Protein AF-A0A6N0HUI8-F1 (afdb_monomer)

Solvent-accessible surface area (backbone atoms only — not comparable to full-atom values): 15596 Å² total; per-residue (Å²): 132,84,80,78,69,59,66,69,60,56,49,32,60,67,38,61,54,32,25,36,39,35,29,29,35,68,80,80,17,55,43,68,58,56,36,44,48,51,26,51,68,42,74,41,66,59,92,78,51,56,58,60,63,45,29,55,77,32,50,60,49,57,74,88,46,78,61,87,97,47,38,39,62,63,54,23,52,53,37,44,53,51,45,52,53,51,46,50,61,48,38,71,74,63,46,71,38,59,45,98,87,12,34,60,41,52,24,27,30,46,41,44,44,68,47,32,64,60,52,43,70,50,46,43,90,37,43,35,36,41,36,27,36,56,36,64,63,54,31,45,48,55,48,28,58,74,59,76,44,76,53,93,85,43,35,35,67,84,80,47,74,66,40,46,52,36,52,53,51,44,41,72,75,69,42,53,65,75,58,54,47,68,30,45,37,62,59,49,48,48,52,41,53,40,52,52,54,51,40,35,53,75,42,45,57,73,76,38,93,51,42,43,81,34,41,44,46,41,68,47,50,34,50,52,43,38,52,51,24,59,77,54,72,43,96,68,79,57,70,89,56,86,70,77,78,66,69,89,73,56,74,68,58,49,51,51,50,51,52,46,51,52,52,46,37,53,52,30,44,76,73,77,40,85,57,71,57,67,58,27,57,81,64,82

Organism: NCBI:txid2738883

Radius of gyration: 19.36 Å; Cα contacts (8 Å, |Δi|>4): 408; chains: 1; bounding box: 42×49×60 Å

Foldseek 3Di:
DPPPPDVLVVLLVLQVQEQEEEEAEQPPLCSVQLLCLLCVLQVHDPVPDDCCQAHQPFPDADAWDDDPPDIRVVSSVVRVVVNSVVCSVVCVVRFDQDAPNHTYRRYHHHRCLRVVVVVCSRNNPSYAYEYGDAQQVSVLVVVQVVQPHQPPVQFQDDRDPSSVNLLVVCVVVPNDSVVNRRDGNLLSSLVSNLVSLLSNLVSCLQVDPRYDYQYRDFCSSQVVSVVVSVSRVHPDGRDGDDQDDDDDDDPVSVVSSVVSVVSSQVSSVVSVHGDPVVSHVVRD

Secondary structure (DSSP, 8-state):
------HHHHHHHHHTTEEEEEEE-STTSSHHHHHHHHHHHTT--GGGS-HHHHSTTSS---S--EETTEEHHHHHHHHHHHHHHHHHHHHHHH---EETTEEEEEEE-GGGGGGHHHHHHHHGGGEEEEEEE--HHHHHHHHHHHTTS--TT-B----SHHHHHHHHHHHHTT--HHHHTTSBHHHHHHHHHHHHHHHHHHTTGGG-TTEEEEESSHHHHHHHHHHHHHHHT---PPPP--PPP-----HHHHHHHHHHHHHHHHHHHHTTPPP-HHHHHTT-

Structure (mmCIF, N/CA/C/O backbone):
data_AF-A0A6N0HUI8-F1
#
_entry.id   AF-A0A6N0HUI8-F1
#
loop_
_atom_site.group_PDB
_atom_site.id
_atom_site.type_symbol
_atom_site.label_atom_id
_atom_site.label_alt_id
_atom_site.label_comp_id
_atom_site.label_asym_id
_atom_site.label_entity_id
_atom_site.label_seq_id
_atom_site.pdbx_PDB_ins_code
_atom_site.Cartn_x
_atom_site.Cartn_y
_atom_site.Cartn_z
_atom_site.occupancy
_atom_site.B_iso_or_equiv
_atom_site.auth_seq_id
_atom_site.auth_comp_id
_atom_site.auth_asym_id
_atom_site.auth_atom_id
_atom_site.pdbx_PDB_model_num
ATOM 1 N N . MET A 1 1 ? 2.157 30.596 -32.755 1.00 38.31 1 MET A N 1
ATOM 2 C CA . MET A 1 1 ? 1.354 29.697 -31.900 1.00 38.31 1 MET A CA 1
ATOM 3 C C . MET A 1 1 ? 2.170 28.445 -31.635 1.00 38.31 1 MET A C 1
ATOM 5 O O . MET A 1 1 ? 2.251 27.587 -32.501 1.00 38.31 1 MET A O 1
ATOM 9 N N . LEU A 1 2 ? 2.850 28.381 -30.488 1.00 37.22 2 LEU A N 1
ATOM 10 C CA . LEU A 1 2 ? 3.466 27.140 -30.017 1.00 37.22 2 LEU A CA 1
ATOM 11 C C . LEU A 1 2 ? 2.319 26.191 -29.665 1.00 37.22 2 LEU A C 1
ATOM 13 O O . LEU A 1 2 ? 1.532 26.491 -28.770 1.00 37.22 2 LEU A O 1
ATOM 17 N N . GLY A 1 3 ? 2.175 25.105 -30.422 1.00 39.03 3 GLY A N 1
ATOM 18 C CA . GLY A 1 3 ? 1.205 24.060 -30.123 1.00 39.03 3 GLY A CA 1
ATOM 19 C C . GLY A 1 3 ? 1.562 23.430 -28.785 1.00 39.03 3 GLY A C 1
ATOM 20 O O . GLY A 1 3 ? 2.451 22.586 -28.716 1.00 39.03 3 GLY A O 1
ATOM 21 N N . LEU A 1 4 ? 0.905 23.872 -27.713 1.00 45.56 4 LEU A N 1
ATOM 22 C CA . LEU A 1 4 ? 0.946 23.194 -26.426 1.00 45.56 4 LEU A CA 1
ATOM 23 C C . LEU A 1 4 ? 0.326 21.812 -26.649 1.00 45.56 4 LEU A C 1
ATOM 25 O O . LEU A 1 4 ? -0.892 21.675 -26.749 1.00 45.56 4 LEU A O 1
ATOM 29 N N . GLY A 1 5 ? 1.181 20.802 -26.822 1.00 54.66 5 GLY A N 1
ATOM 30 C CA . GLY A 1 5 ? 0.755 19.413 -26.928 1.00 54.66 5 GLY A CA 1
ATOM 31 C C . GLY A 1 5 ? -0.124 19.042 -25.735 1.00 54.66 5 GLY A C 1
ATOM 32 O O . GLY A 1 5 ? 0.077 19.535 -24.624 1.00 54.66 5 GLY A O 1
ATOM 33 N N . CYS A 1 6 ? -1.119 18.186 -25.965 1.00 57.41 6 CYS A N 1
ATOM 34 C CA . CYS A 1 6 ? -2.010 17.723 -24.907 1.00 57.41 6 CYS A CA 1
ATOM 35 C C . CYS A 1 6 ? -1.175 17.114 -23.757 1.00 57.41 6 CYS A C 1
ATOM 37 O O . CYS A 1 6 ? -0.408 16.185 -24.023 1.00 57.41 6 CYS A O 1
ATOM 39 N N . PRO A 1 7 ? -1.320 17.563 -22.491 1.00 61.97 7 P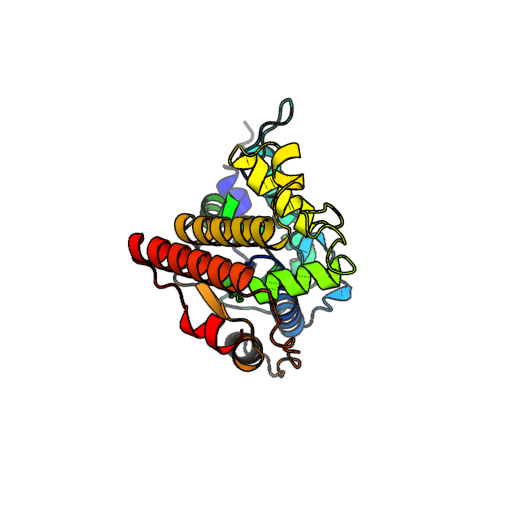RO A N 1
ATOM 40 C CA . PRO A 1 7 ? -0.544 17.041 -21.361 1.00 61.97 7 PRO A CA 1
ATOM 41 C C . PRO A 1 7 ? -0.583 15.511 -21.243 1.00 61.97 7 PRO A C 1
ATOM 43 O O . PRO A 1 7 ? 0.432 14.884 -20.948 1.00 61.97 7 PRO A O 1
ATOM 46 N N . LYS A 1 8 ? -1.721 14.893 -21.587 1.00 62.03 8 LYS A N 1
ATOM 47 C CA . LYS A 1 8 ? -1.883 13.434 -21.663 1.00 62.03 8 LYS A CA 1
ATOM 48 C C . LYS A 1 8 ? -0.885 12.776 -22.623 1.00 62.03 8 LYS A C 1
ATOM 50 O O . LYS A 1 8 ? -0.317 11.743 -22.293 1.00 62.03 8 LYS A O 1
ATOM 55 N N . GLN A 1 9 ? -0.635 13.377 -23.788 1.00 64.19 9 GLN A N 1
ATOM 56 C CA . GLN A 1 9 ? 0.330 12.859 -24.764 1.00 64.19 9 GLN A CA 1
ATOM 57 C C . GLN A 1 9 ? 1.769 12.973 -24.251 1.00 64.19 9 GLN A C 1
ATOM 59 O O . GLN A 1 9 ? 2.573 12.078 -24.496 1.00 64.19 9 GLN A O 1
ATOM 64 N N . THR A 1 10 ? 2.098 14.041 -23.521 1.00 68.56 10 THR A N 1
ATOM 65 C CA . THR A 1 10 ? 3.425 14.215 -22.911 1.00 68.56 10 THR A CA 1
ATOM 66 C C . THR A 1 10 ? 3.668 13.184 -21.808 1.00 68.56 10 THR A C 1
ATOM 68 O O . THR A 1 10 ? 4.693 12.508 -21.827 1.00 68.56 10 THR A O 1
ATOM 71 N N . PHE A 1 11 ? 2.707 12.981 -20.902 1.00 66.25 11 PHE A N 1
ATOM 72 C CA . PHE A 1 11 ? 2.831 11.967 -19.848 1.00 66.25 11 PHE A CA 1
ATOM 73 C C . PHE A 1 11 ? 2.886 10.546 -20.401 1.00 66.25 11 PHE A C 1
ATOM 75 O O . PHE A 1 11 ? 3.733 9.761 -19.978 1.00 66.25 11 PHE A O 1
ATOM 82 N N . ALA A 1 12 ? 2.051 10.233 -21.395 1.00 66.19 12 ALA A N 1
ATOM 83 C CA . ALA A 1 12 ? 2.092 8.938 -22.059 1.00 66.19 12 ALA A CA 1
ATOM 84 C C . ALA A 1 12 ? 3.462 8.684 -22.707 1.00 66.19 12 ALA A C 1
ATOM 86 O O . ALA A 1 12 ? 3.991 7.583 -22.585 1.00 66.19 12 ALA A O 1
ATOM 87 N N . LYS A 1 13 ? 4.086 9.691 -23.336 1.00 70.75 13 LYS A N 1
ATOM 88 C CA . LYS A 1 13 ? 5.436 9.561 -23.916 1.00 70.75 13 LYS A CA 1
ATOM 89 C C . LYS A 1 13 ? 6.504 9.240 -22.871 1.00 70.75 13 LYS A C 1
ATOM 91 O O . LYS A 1 13 ? 7.342 8.391 -23.145 1.00 70.75 13 LYS A O 1
ATOM 96 N N . ILE A 1 14 ? 6.450 9.858 -21.691 1.00 67.75 14 ILE A N 1
ATOM 97 C CA . ILE A 1 14 ? 7.392 9.567 -20.594 1.00 67.75 14 ILE A CA 1
ATOM 98 C C . ILE A 1 14 ? 7.148 8.159 -20.025 1.00 67.75 14 ILE A C 1
ATOM 100 O O . ILE A 1 14 ? 8.092 7.438 -19.709 1.00 67.75 14 ILE A O 1
ATOM 104 N N . ALA A 1 15 ? 5.884 7.740 -19.922 1.00 70.00 15 ALA A N 1
ATOM 105 C CA . ALA A 1 15 ? 5.515 6.442 -19.364 1.00 70.00 15 ALA A CA 1
ATOM 106 C C . ALA A 1 15 ? 5.727 5.262 -20.333 1.00 70.00 15 ALA A C 1
ATOM 108 O O . ALA A 1 15 ? 5.959 4.144 -19.884 1.00 70.00 15 ALA A O 1
ATOM 109 N N . THR A 1 16 ? 5.656 5.480 -21.651 1.00 73.69 16 THR A N 1
ATOM 110 C CA . THR A 1 16 ? 5.686 4.409 -22.673 1.00 73.69 16 THR A CA 1
ATOM 111 C C . THR A 1 16 ? 6.961 3.548 -22.650 1.00 73.69 16 THR A C 1
ATOM 113 O O . THR A 1 16 ? 6.832 2.325 -22.769 1.00 73.69 16 THR A O 1
ATOM 116 N N . PRO A 1 17 ? 8.173 4.109 -22.460 1.00 81.44 17 PRO A N 1
ATOM 117 C CA . PRO A 1 17 ? 9.405 3.328 -22.329 1.00 81.44 17 PRO A CA 1
ATOM 118 C C . PRO A 1 17 ? 9.519 2.564 -21.003 1.00 81.44 17 PRO A C 1
ATOM 120 O O . PRO A 1 17 ? 10.443 1.773 -20.834 1.00 81.44 17 PRO A O 1
ATOM 123 N N . GLN A 1 18 ? 8.622 2.814 -20.047 1.00 90.81 18 GLN A N 1
ATOM 124 C CA . GLN A 1 18 ? 8.688 2.267 -18.696 1.00 90.81 18 GLN A CA 1
ATOM 125 C C . GLN A 1 18 ? 7.667 1.138 -18.513 1.00 90.81 18 GLN A C 1
ATOM 127 O O . GLN A 1 18 ? 6.614 1.097 -19.154 1.00 90.81 18 GLN A O 1
ATOM 132 N N . ARG A 1 19 ? 7.971 0.209 -17.611 1.00 94.62 19 ARG A N 1
ATOM 133 C CA . ARG A 1 19 ? 7.053 -0.814 -17.106 1.00 94.62 19 ARG A CA 1
ATOM 134 C C . ARG A 1 19 ? 6.972 -0.687 -15.600 1.00 94.62 19 ARG A C 1
ATOM 136 O O . ARG A 1 19 ? 7.879 -1.092 -14.878 1.00 94.62 19 ARG A O 1
ATOM 143 N N . PHE A 1 20 ? 5.888 -0.093 -15.127 1.00 96.19 20 PHE A N 1
ATOM 144 C CA . PHE A 1 20 ? 5.694 0.164 -13.711 1.00 96.19 20 PHE A CA 1
ATOM 145 C C . PHE A 1 20 ? 5.251 -1.104 -12.989 1.00 96.19 20 PHE A C 1
ATOM 147 O O . PHE A 1 20 ? 4.360 -1.815 -13.448 1.00 96.19 20 PHE A O 1
ATOM 154 N N . PHE A 1 21 ? 5.849 -1.355 -11.832 1.00 97.50 21 PHE A N 1
ATOM 155 C CA . PHE A 1 21 ? 5.417 -2.384 -10.895 1.00 97.50 21 PHE A CA 1
ATOM 156 C C . PHE A 1 21 ? 5.002 -1.694 -9.602 1.00 97.50 21 PHE A C 1
ATOM 158 O O . PHE A 1 21 ? 5.840 -1.332 -8.769 1.00 97.50 21 PHE A O 1
ATOM 165 N N . PHE A 1 22 ? 3.696 -1.469 -9.468 1.00 97.50 22 PHE A N 1
ATOM 166 C CA . PHE A 1 22 ? 3.112 -0.792 -8.321 1.00 97.50 22 PHE A CA 1
ATOM 167 C C . PHE A 1 22 ? 2.750 -1.798 -7.236 1.00 97.50 22 PHE A C 1
ATOM 169 O O . PHE A 1 22 ? 1.854 -2.622 -7.407 1.00 97.50 22 PHE A O 1
ATOM 176 N N . VAL A 1 23 ? 3.416 -1.699 -6.089 1.00 98.06 23 VAL A N 1
ATOM 177 C CA . VAL A 1 23 ? 3.068 -2.459 -4.887 1.00 98.06 23 VAL A CA 1
ATOM 178 C C . VAL A 1 23 ? 2.076 -1.641 -4.072 1.00 98.06 23 VAL A C 1
ATOM 180 O O . VAL A 1 23 ? 2.444 -0.631 -3.468 1.00 98.06 23 VAL A O 1
ATOM 183 N N . ILE A 1 24 ? 0.815 -2.057 -4.067 1.00 97.00 24 ILE A N 1
ATOM 184 C CA . ILE A 1 24 ? -0.296 -1.326 -3.461 1.00 97.00 24 ILE A CA 1
ATOM 185 C C . ILE A 1 24 ? -0.858 -2.150 -2.309 1.00 97.00 24 ILE A C 1
ATOM 187 O O . ILE A 1 24 ? -1.153 -3.327 -2.440 1.00 97.00 24 ILE A O 1
ATOM 191 N N . GLY A 1 25 ? -1.048 -1.524 -1.162 1.00 95.88 25 GLY A N 1
ATOM 192 C CA . GLY A 1 25 ? -1.724 -2.144 -0.035 1.00 95.88 25 GLY A CA 1
ATOM 193 C C . GLY A 1 25 ? -1.639 -1.240 1.172 1.00 95.88 25 GLY A C 1
ATOM 194 O O . GLY A 1 25 ? -0.747 -0.393 1.253 1.00 95.88 25 GLY A O 1
ATOM 195 N N . ILE A 1 26 ? -2.558 -1.419 2.114 1.00 94.94 26 ILE A N 1
ATOM 196 C CA . ILE A 1 26 ? -2.513 -0.707 3.390 1.00 94.94 26 ILE A CA 1
ATOM 197 C C . ILE A 1 26 ? -1.150 -0.968 4.066 1.00 94.94 26 ILE A C 1
ATOM 199 O O . ILE A 1 26 ? -0.559 -2.035 3.858 1.00 94.94 26 ILE A O 1
ATOM 203 N N . PRO A 1 27 ? -0.578 -0.028 4.844 1.00 94.44 27 PRO A N 1
ATOM 204 C CA . PRO A 1 27 ? 0.692 -0.271 5.517 1.00 94.44 27 PRO A CA 1
ATOM 205 C C . PRO A 1 27 ? 0.684 -1.558 6.346 1.00 94.44 27 PRO A C 1
ATOM 207 O O . PRO A 1 27 ? -0.346 -1.976 6.858 1.00 94.44 27 PRO A O 1
ATOM 210 N N . ARG A 1 28 ? 1.877 -2.137 6.541 1.00 95.19 28 ARG A N 1
ATOM 211 C CA . ARG A 1 28 ? 2.114 -3.344 7.367 1.00 95.19 28 ARG A CA 1
ATOM 212 C C . ARG A 1 28 ? 1.650 -4.677 6.753 1.00 95.19 28 ARG A C 1
ATOM 214 O O . ARG A 1 28 ? 1.535 -5.674 7.457 1.00 95.19 28 ARG A O 1
ATOM 221 N N . THR A 1 29 ? 1.504 -4.712 5.432 1.00 96.00 29 THR A N 1
ATOM 222 C CA . THR A 1 29 ? 1.105 -5.883 4.623 1.00 96.00 29 THR A CA 1
ATOM 223 C C . THR A 1 29 ? 2.257 -6.572 3.886 1.00 96.00 29 THR A C 1
ATOM 225 O O . THR A 1 29 ? 2.025 -7.500 3.128 1.00 96.00 29 THR A O 1
ATOM 228 N N . GLY A 1 30 ? 3.508 -6.137 4.076 1.00 95.75 30 GLY A N 1
ATOM 229 C CA . GLY A 1 30 ? 4.668 -6.698 3.365 1.00 95.75 30 GLY A CA 1
ATOM 230 C C . GLY A 1 30 ? 5.062 -5.958 2.080 1.00 95.75 30 GLY A C 1
ATOM 231 O O . GLY A 1 30 ? 6.075 -6.295 1.479 1.00 95.75 30 GLY A O 1
ATOM 232 N N . GLY A 1 31 ? 4.372 -4.875 1.699 1.00 96.62 31 GLY A N 1
ATOM 233 C CA . GLY A 1 31 ? 4.701 -4.139 0.467 1.00 96.62 31 GLY A CA 1
ATOM 234 C C . GLY A 1 31 ?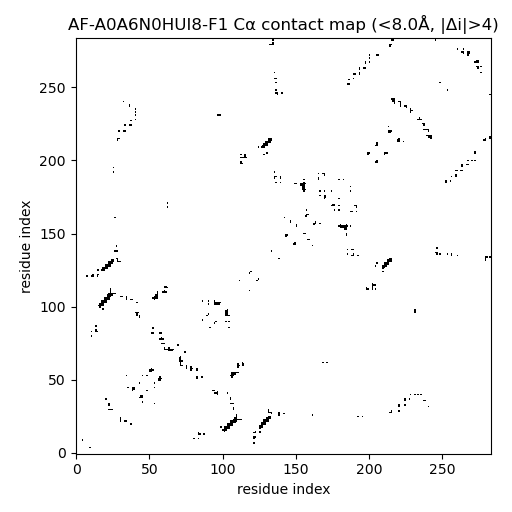 6.147 -3.622 0.369 1.00 96.62 31 GLY A C 1
ATOM 235 O O . GLY A 1 31 ? 6.712 -3.554 -0.720 1.00 96.62 31 GLY A O 1
ATOM 236 N N . THR A 1 32 ? 6.800 -3.313 1.497 1.00 95.81 32 THR A N 1
ATOM 237 C CA . THR A 1 32 ? 8.232 -2.952 1.506 1.00 95.81 32 THR A CA 1
ATOM 238 C C . THR A 1 32 ? 9.125 -4.114 1.063 1.00 95.81 32 THR A C 1
ATOM 240 O O . THR A 1 32 ? 10.116 -3.875 0.382 1.00 95.81 32 THR A O 1
ATOM 243 N N . TYR A 1 33 ? 8.790 -5.356 1.426 1.00 97.75 33 TYR A N 1
ATOM 244 C CA . TYR A 1 33 ? 9.546 -6.533 1.002 1.00 97.75 33 TYR A CA 1
ATOM 245 C C . TYR A 1 33 ? 9.461 -6.715 -0.516 1.00 97.75 33 TYR A C 1
ATOM 247 O O . TYR A 1 33 ? 10.497 -6.727 -1.170 1.00 97.75 33 TYR A O 1
ATOM 255 N N . LEU A 1 34 ? 8.252 -6.738 -1.090 1.00 98.25 34 LEU A N 1
ATOM 256 C CA . LEU A 1 34 ? 8.086 -6.894 -2.543 1.00 98.25 34 LEU A CA 1
ATOM 257 C C . LEU A 1 34 ? 8.750 -5.757 -3.324 1.00 98.25 34 LEU A C 1
ATOM 259 O O . LEU A 1 34 ? 9.394 -5.995 -4.339 1.00 98.25 34 LEU A O 1
ATOM 263 N N . THR A 1 35 ? 8.663 -4.524 -2.814 1.00 97.88 35 THR A N 1
ATOM 264 C CA . THR A 1 35 ? 9.350 -3.378 -3.430 1.00 97.88 35 THR A CA 1
ATOM 265 C C . THR A 1 35 ? 10.865 -3.595 -3.452 1.00 97.88 35 THR A C 1
ATOM 267 O O . THR A 1 35 ? 11.500 -3.352 -4.474 1.00 97.88 35 THR A O 1
ATOM 270 N N . LYS A 1 36 ? 11.455 -4.095 -2.356 1.00 97.75 36 LYS A N 1
ATOM 271 C CA . LYS A 1 36 ? 12.884 -4.441 -2.310 1.00 97.75 36 LYS A CA 1
ATOM 272 C C . LYS A 1 36 ? 13.237 -5.549 -3.295 1.00 97.75 36 LYS A C 1
ATOM 274 O O . LYS A 1 36 ? 14.228 -5.399 -3.997 1.00 97.75 36 LYS A O 1
ATOM 279 N N . GLN A 1 37 ? 12.435 -6.613 -3.380 1.00 98.19 37 GLN A N 1
ATOM 280 C CA . GLN A 1 37 ? 12.683 -7.706 -4.327 1.00 98.19 37 GLN A CA 1
ATOM 281 C C . GLN A 1 37 ? 12.659 -7.205 -5.779 1.00 98.19 37 GLN A C 1
ATOM 283 O O . GLN A 1 37 ? 13.572 -7.507 -6.537 1.00 98.19 37 GLN A O 1
ATOM 288 N N . LEU A 1 38 ? 11.708 -6.340 -6.145 1.00 98.19 38 LEU A N 1
ATOM 289 C CA . LEU A 1 38 ? 11.672 -5.711 -7.472 1.00 98.19 38 LEU A CA 1
ATOM 290 C C . LEU A 1 38 ? 12.933 -4.878 -7.779 1.00 98.19 38 LEU A C 1
ATOM 292 O O . LEU A 1 38 ? 13.458 -4.937 -8.888 1.00 98.19 38 LEU A O 1
ATOM 296 N N . PHE A 1 39 ? 13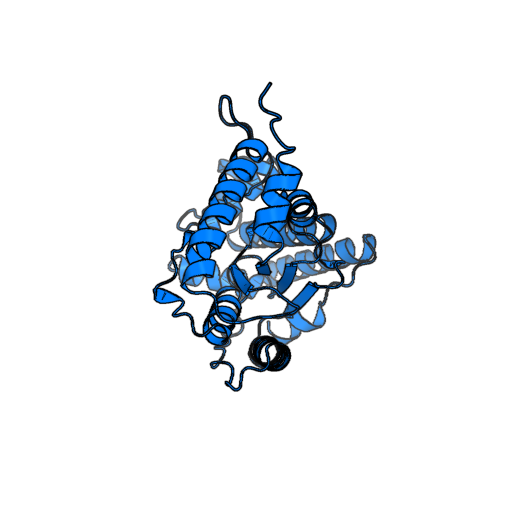.451 -4.114 -6.810 1.00 97.88 39 PHE A N 1
ATOM 297 C CA . PHE A 1 39 ? 14.722 -3.397 -6.990 1.00 97.88 39 PHE A CA 1
ATOM 298 C C . PHE A 1 39 ? 15.929 -4.346 -7.066 1.00 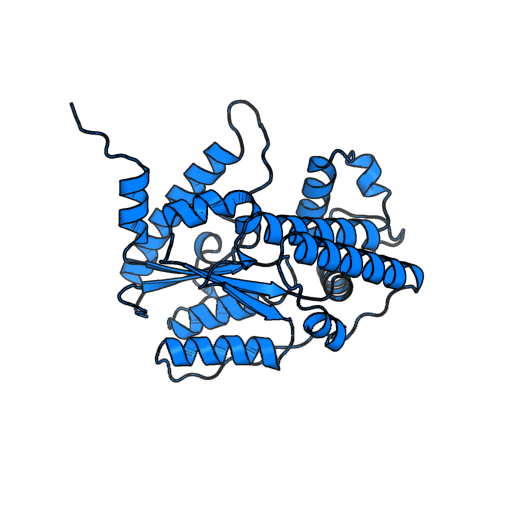97.88 39 PHE A C 1
ATOM 300 O O . PHE A 1 39 ? 16.833 -4.093 -7.862 1.00 97.88 39 PHE A O 1
ATOM 307 N N . ARG A 1 40 ? 15.930 -5.452 -6.303 1.00 97.12 40 ARG A N 1
ATOM 308 C CA . ARG A 1 40 ? 16.961 -6.503 -6.393 1.00 97.12 40 ARG A CA 1
ATOM 309 C C . ARG A 1 40 ? 16.990 -7.139 -7.778 1.00 97.12 40 ARG A C 1
ATOM 311 O O . ARG A 1 40 ? 18.071 -7.235 -8.347 1.00 97.12 40 ARG A O 1
ATOM 318 N N . ALA A 1 41 ? 15.832 -7.478 -8.348 1.00 97.44 41 ALA A N 1
ATOM 319 C CA . ALA A 1 41 ? 15.744 -7.975 -9.723 1.00 97.44 41 ALA A CA 1
ATOM 320 C C . ALA A 1 41 ? 16.373 -6.998 -10.722 1.00 97.44 41 ALA A C 1
ATOM 322 O O . ALA A 1 41 ? 17.053 -7.400 -11.659 1.00 97.44 41 ALA A O 1
ATOM 323 N N . ALA A 1 42 ? 16.180 -5.695 -10.499 1.00 95.38 42 ALA A N 1
ATOM 324 C CA . ALA A 1 42 ? 16.753 -4.654 -11.340 1.00 95.38 42 ALA A CA 1
ATOM 325 C C . ALA A 1 42 ? 18.249 -4.387 -11.092 1.00 95.38 42 ALA A C 1
ATOM 327 O O . ALA A 1 42 ? 18.811 -3.495 -11.728 1.00 95.38 42 ALA A O 1
ATOM 328 N N . ASN A 1 43 ? 18.887 -5.125 -10.175 1.00 95.81 43 ASN A N 1
ATOM 329 C CA . ASN A 1 43 ? 20.244 -4.884 -9.684 1.00 95.81 43 ASN A CA 1
ATOM 330 C C . ASN A 1 43 ? 20.457 -3.432 -9.200 1.00 95.81 43 ASN A C 1
ATOM 332 O O . ASN A 1 43 ? 21.498 -2.812 -9.423 1.00 95.81 43 ASN A O 1
ATOM 336 N N . ILE A 1 44 ? 19.436 -2.863 -8.553 1.00 96.06 44 ILE A N 1
ATOM 337 C CA . ILE A 1 44 ? 19.463 -1.518 -7.977 1.00 96.06 44 ILE A CA 1
ATOM 338 C C . ILE A 1 44 ? 19.461 -1.644 -6.454 1.00 96.06 44 ILE A C 1
ATOM 340 O O . ILE A 1 44 ? 18.561 -2.239 -5.860 1.00 96.06 44 ILE A O 1
ATOM 344 N N . ASP A 1 45 ? 20.449 -1.030 -5.798 1.00 93.38 45 ASP A N 1
ATOM 345 C CA . ASP A 1 45 ? 20.478 -0.943 -4.337 1.00 93.38 45 ASP A CA 1
ATOM 346 C C . ASP A 1 45 ? 19.348 -0.034 -3.842 1.00 93.38 45 ASP A C 1
ATOM 348 O O . ASP A 1 45 ? 19.448 1.196 -3.851 1.00 93.38 45 ASP A O 1
ATOM 352 N N . TYR A 1 46 ? 18.278 -0.665 -3.367 1.00 92.31 46 TYR A N 1
ATOM 353 C CA . TYR A 1 46 ? 17.098 -0.018 -2.808 1.00 92.31 46 TYR A CA 1
ATOM 354 C C . TYR A 1 46 ? 17.418 1.045 -1.744 1.00 92.31 46 TYR A C 1
ATOM 356 O O . TYR A 1 46 ? 16.716 2.051 -1.665 1.00 92.31 46 TYR A O 1
ATOM 364 N N . LYS A 1 47 ? 18.484 0.877 -0.944 1.00 92.31 47 LYS A N 1
ATOM 365 C CA . LYS A 1 47 ? 18.855 1.851 0.101 1.00 92.31 47 LYS A CA 1
ATOM 366 C C . LYS A 1 47 ? 19.401 3.160 -0.475 1.00 92.31 47 LYS A C 1
ATOM 368 O O . LYS A 1 47 ? 19.420 4.166 0.228 1.00 92.31 47 LYS A O 1
ATOM 373 N N . LYS A 1 48 ? 19.849 3.147 -1.733 1.00 93.31 48 LYS A N 1
ATOM 374 C CA . LYS A 1 48 ? 20.353 4.320 -2.463 1.00 93.31 48 LYS A CA 1
ATOM 375 C C . LYS A 1 48 ? 19.285 4.974 -3.340 1.00 93.31 48 LYS A C 1
ATOM 377 O O . LYS A 1 48 ? 19.537 6.032 -3.915 1.00 93.31 48 LYS A O 1
ATOM 382 N N . VAL A 1 49 ? 18.103 4.369 -3.457 1.00 95.00 49 VAL A N 1
ATOM 383 C CA . VAL A 1 49 ? 16.980 4.951 -4.197 1.00 95.00 49 VAL A CA 1
ATOM 384 C C . VAL A 1 49 ? 16.308 6.005 -3.326 1.00 95.00 49 VAL A C 1
ATOM 386 O O . VAL A 1 49 ? 15.966 5.756 -2.172 1.00 95.00 49 VAL A O 1
ATOM 389 N N . HIS A 1 50 ? 16.086 7.197 -3.880 1.00 94.94 50 HIS A N 1
ATOM 390 C CA . HIS A 1 50 ? 15.407 8.260 -3.147 1.00 94.94 50 HIS A CA 1
ATOM 391 C C . HIS A 1 50 ? 13.991 7.824 -2.733 1.00 94.94 50 HIS A C 1
ATOM 393 O O . HIS A 1 50 ? 13.249 7.249 -3.534 1.00 94.94 50 HIS A O 1
ATOM 399 N N . ASN A 1 51 ? 13.568 8.161 -1.510 1.00 92.56 51 ASN A N 1
ATOM 400 C CA . ASN A 1 51 ? 12.258 7.755 -0.985 1.00 92.56 51 ASN A CA 1
ATOM 401 C C . ASN A 1 51 ? 11.094 8.181 -1.891 1.00 92.56 51 ASN A C 1
ATOM 403 O O . ASN A 1 51 ? 10.136 7.432 -2.050 1.00 92.56 51 ASN A O 1
ATOM 407 N N . ALA A 1 52 ? 11.188 9.344 -2.539 1.00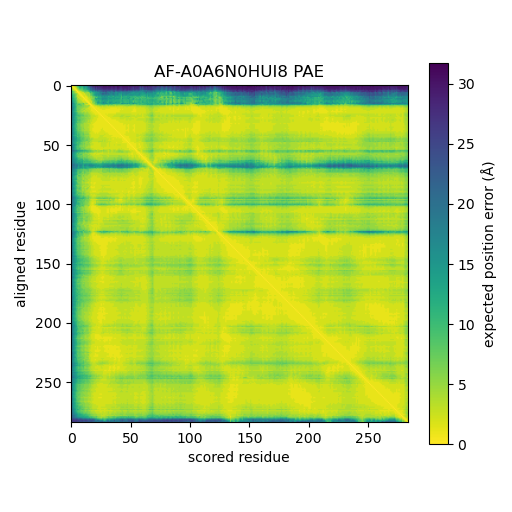 93.88 52 ALA A N 1
ATOM 408 C CA . ALA A 1 52 ? 10.164 9.795 -3.482 1.00 93.88 52 ALA A CA 1
ATOM 409 C C . ALA A 1 52 ? 9.997 8.863 -4.702 1.00 93.88 52 ALA A C 1
ATOM 411 O O . ALA A 1 52 ? 8.898 8.745 -5.237 1.00 93.88 52 ALA A O 1
ATOM 412 N N . LEU A 1 53 ? 11.053 8.150 -5.109 1.00 95.06 53 LEU A N 1
ATOM 413 C CA . LEU A 1 53 ? 10.992 7.159 -6.183 1.00 95.06 53 LEU A CA 1
ATOM 414 C C . LEU A 1 53 ? 10.467 5.811 -5.687 1.00 95.06 53 LEU A C 1
ATOM 416 O O . LEU A 1 53 ? 9.621 5.228 -6.348 1.00 95.06 53 LEU A O 1
ATOM 420 N N . ALA A 1 54 ? 10.901 5.339 -4.517 1.00 94.06 54 ALA A N 1
ATOM 421 C CA . ALA A 1 54 ? 10.596 3.979 -4.062 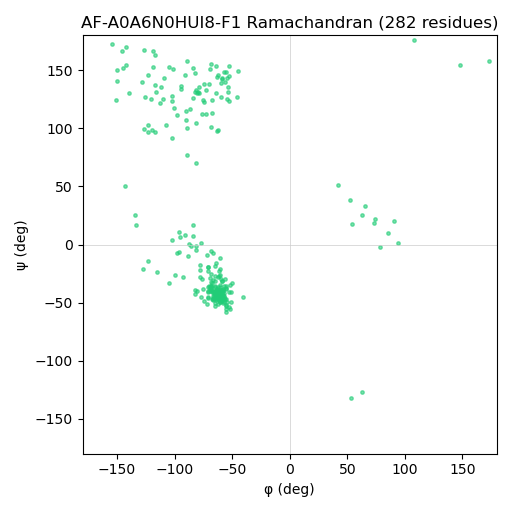1.00 94.06 54 ALA A CA 1
ATOM 422 C C . ALA A 1 54 ? 9.340 3.847 -3.175 1.00 94.06 54 ALA A C 1
ATOM 424 O O . ALA A 1 54 ? 8.714 2.789 -3.163 1.00 94.06 54 ALA A O 1
ATOM 425 N N . HIS A 1 55 ? 8.963 4.887 -2.424 1.00 91.50 55 HIS A N 1
ATOM 426 C CA . HIS A 1 55 ? 8.009 4.802 -1.307 1.00 91.50 55 HIS A CA 1
ATOM 427 C C . HIS A 1 55 ? 6.733 5.633 -1.475 1.00 91.50 55 HIS A C 1
ATOM 429 O O . HIS A 1 55 ? 6.673 6.556 -2.276 1.00 91.50 55 HIS A O 1
ATOM 435 N N . ASP A 1 56 ? 5.742 5.360 -0.622 1.00 84.31 56 ASP A N 1
ATOM 436 C CA . ASP A 1 56 ? 4.386 5.934 -0.649 1.00 84.31 56 ASP A CA 1
ATOM 437 C C . ASP A 1 56 ? 4.283 7.432 -0.305 1.00 84.31 56 ASP A C 1
ATOM 439 O O . ASP A 1 56 ? 3.191 7.998 -0.339 1.00 84.31 56 ASP A O 1
ATOM 443 N N . GLY A 1 57 ? 5.383 8.070 0.104 1.00 83.94 57 GLY A N 1
ATOM 444 C CA . GLY A 1 57 ? 5.369 9.469 0.545 1.00 83.94 57 GLY A CA 1
ATOM 445 C C . GLY A 1 57 ? 5.141 10.470 -0.590 1.00 83.94 57 GLY A C 1
ATOM 446 O O . GLY A 1 57 ? 4.679 11.578 -0.332 1.00 83.94 57 GLY A O 1
ATOM 447 N N . PHE A 1 58 ? 5.448 10.072 -1.825 1.00 91.88 58 PHE A N 1
ATOM 448 C CA . PHE A 1 58 ? 5.355 10.900 -3.020 1.00 91.88 58 PHE A CA 1
ATOM 449 C C . PHE A 1 58 ? 5.060 10.016 -4.241 1.00 91.88 58 PHE A C 1
ATOM 451 O O . PHE A 1 58 ? 5.648 8.942 -4.321 1.00 91.88 58 PHE A O 1
ATOM 458 N N . PRO A 1 59 ? 4.217 10.416 -5.199 1.00 92.88 59 PRO A N 1
ATOM 459 C CA . PRO A 1 59 ? 3.331 11.569 -5.128 1.00 92.88 59 PRO A CA 1
ATOM 460 C C . PRO A 1 59 ? 2.311 11.406 -3.997 1.00 92.88 59 PRO A C 1
ATOM 462 O O . PRO A 1 59 ? 1.893 10.295 -3.658 1.00 92.88 59 PRO A O 1
ATOM 465 N N . HIS A 1 60 ? 1.950 12.518 -3.365 1.00 89.56 60 HIS A N 1
ATOM 466 C CA . HIS A 1 60 ? 0.973 12.533 -2.291 1.00 89.56 60 HIS A CA 1
ATOM 467 C C . HIS A 1 60 ? -0.436 12.536 -2.879 1.00 89.56 60 HIS A C 1
ATOM 469 O O . HIS A 1 60 ? -0.922 13.554 -3.362 1.00 89.56 60 HIS A O 1
ATOM 475 N N . LEU A 1 61 ? -1.084 11.377 -2.808 1.00 89.12 61 LEU A N 1
ATOM 476 C CA . LEU A 1 61 ? -2.462 11.168 -3.237 1.00 89.12 61 LEU A CA 1
ATOM 477 C C . LEU A 1 61 ? -3.321 10.887 -1.996 1.00 89.12 61 LEU A C 1
ATOM 479 O O . LEU A 1 61 ? -2.904 10.157 -1.094 1.00 89.12 61 LEU A O 1
ATOM 483 N N . SER A 1 62 ? -4.495 11.495 -1.899 1.00 87.50 62 SER A N 1
ATOM 484 C CA . SER A 1 62 ? -5.425 11.294 -0.779 1.00 87.50 62 SER A CA 1
ATOM 485 C C . SER A 1 62 ? -6.841 11.574 -1.232 1.00 87.50 62 SER A C 1
ATOM 487 O O . SER A 1 62 ? -7.021 12.153 -2.287 1.00 87.50 62 SER A O 1
ATOM 489 N N . HIS A 1 63 ? -7.838 11.305 -0.399 1.00 85.44 63 HIS A N 1
ATOM 490 C CA . HIS A 1 63 ? -9.205 11.767 -0.639 1.00 85.44 63 HIS A CA 1
ATOM 491 C C . HIS A 1 63 ? -9.294 13.237 -1.087 1.00 85.44 63 HIS A C 1
ATOM 493 O O . HIS A 1 63 ? -8.463 14.073 -0.691 1.00 85.44 63 HIS A O 1
ATOM 499 N N . LEU A 1 64 ? -10.313 13.543 -1.902 1.00 83.12 64 LEU A N 1
ATOM 500 C CA . LEU A 1 64 ? -10.590 14.897 -2.377 1.00 83.12 64 LEU A CA 1
ATOM 501 C C . LEU A 1 64 ? -10.668 15.846 -1.178 1.00 83.12 64 LEU A C 1
ATOM 503 O O . LEU A 1 64 ? -11.458 15.665 -0.254 1.00 83.12 64 LEU A O 1
ATOM 507 N N . SER A 1 65 ? -9.833 16.877 -1.213 1.00 82.44 65 SER A N 1
ATOM 508 C CA . SER A 1 65 ? -9.809 17.929 -0.207 1.00 82.44 65 SER A CA 1
ATOM 509 C C . SER A 1 65 ? -9.474 19.264 -0.861 1.00 82.44 65 SER A C 1
ATOM 511 O O . SER A 1 65 ? -8.785 19.316 -1.887 1.00 82.44 65 SER A O 1
ATOM 513 N N . PHE A 1 66 ? -9.966 20.344 -0.260 1.00 81.62 66 PHE A N 1
ATOM 514 C CA . PHE A 1 66 ? -9.701 21.717 -0.677 1.00 81.62 66 PHE A CA 1
ATOM 515 C C . PHE A 1 66 ? -8.875 22.400 0.412 1.00 81.62 66 PHE A C 1
ATOM 517 O O . PHE A 1 66 ? -9.289 22.459 1.569 1.00 81.62 66 PHE A O 1
ATOM 524 N N . LYS A 1 67 ? -7.687 22.895 0.055 1.00 75.62 67 LYS A N 1
ATOM 525 C CA . LYS A 1 67 ? -6.812 23.657 0.955 1.00 75.62 67 LYS A CA 1
ATOM 526 C C . LYS A 1 67 ? -6.454 24.977 0.282 1.00 75.62 67 LYS A C 1
ATOM 528 O O . LYS A 1 67 ? -5.577 25.040 -0.579 1.00 75.62 67 LYS A O 1
ATOM 533 N N . GLY A 1 68 ? -7.152 26.042 0.674 1.00 76.00 68 GLY A N 1
ATOM 534 C CA . GLY A 1 68 ? -7.000 27.358 0.056 1.00 76.00 68 GLY A CA 1
ATOM 535 C C . GLY A 1 68 ? -7.392 27.336 -1.424 1.00 76.00 68 GLY A C 1
ATOM 536 O O . GLY A 1 68 ? -8.486 26.900 -1.767 1.00 76.00 68 GLY A O 1
ATOM 537 N N . LYS A 1 69 ? -6.495 27.804 -2.303 1.00 71.94 69 LYS A N 1
ATOM 538 C CA . LYS A 1 69 ? -6.729 27.892 -3.759 1.00 71.94 69 LYS A CA 1
ATOM 539 C C . LYS A 1 69 ? -6.403 26.608 -4.537 1.00 71.94 69 LYS A C 1
ATOM 541 O O . LYS A 1 69 ? -6.562 26.593 -5.753 1.00 71.94 69 LYS A O 1
ATOM 546 N N . ALA A 1 70 ? -5.934 25.556 -3.868 1.00 76.38 70 ALA A N 1
ATOM 547 C CA . ALA A 1 70 ? -5.591 24.285 -4.498 1.00 76.38 70 ALA A CA 1
ATOM 548 C C . ALA A 1 70 ? -6.450 23.146 -3.937 1.00 76.38 70 ALA A C 1
ATOM 550 O O . ALA A 1 70 ? -6.894 23.176 -2.786 1.00 76.38 70 ALA A O 1
ATOM 551 N N . ASN A 1 71 ? -6.660 22.118 -4.755 1.00 85.94 71 ASN A N 1
ATOM 552 C CA . ASN A 1 71 ? -7.294 20.876 -4.333 1.00 85.94 71 ASN A CA 1
ATOM 553 C C . ASN A 1 71 ? -6.311 19.705 -4.468 1.00 85.94 71 ASN A C 1
ATOM 555 O O . ASN A 1 71 ? -5.291 19.801 -5.160 1.00 85.94 71 ASN A O 1
ATOM 559 N N . MET A 1 72 ? -6.628 18.596 -3.800 1.00 86.38 72 MET A N 1
ATOM 560 C CA . MET A 1 72 ? -5.785 17.400 -3.823 1.00 86.38 72 MET A CA 1
ATOM 561 C C . MET A 1 72 ? -5.574 16.847 -5.239 1.00 86.38 72 MET A C 1
ATOM 563 O O . MET A 1 72 ? -4.494 16.344 -5.525 1.00 86.38 72 MET A O 1
ATOM 567 N N . HIS A 1 73 ? -6.538 16.990 -6.155 1.00 84.31 73 HIS A N 1
ATOM 568 C CA . HIS A 1 73 ? -6.387 16.465 -7.515 1.00 84.31 73 HIS A CA 1
ATOM 569 C C . HIS A 1 73 ? -5.369 17.241 -8.333 1.00 84.31 73 HIS A C 1
ATOM 571 O O . HIS A 1 73 ? -4.511 16.628 -8.964 1.00 84.31 73 HIS A O 1
ATOM 577 N N . THR A 1 74 ? -5.419 18.570 -8.291 1.00 86.31 74 THR A N 1
ATOM 578 C CA . THR A 1 74 ? -4.447 19.409 -8.992 1.00 86.31 74 THR A CA 1
ATOM 579 C C . THR A 1 74 ? -3.044 19.182 -8.432 1.00 86.31 74 THR A C 1
ATOM 581 O O . THR A 1 74 ? -2.109 18.960 -9.196 1.00 86.31 74 THR A O 1
ATOM 584 N N . ASN A 1 75 ? -2.897 19.160 -7.103 1.00 88.00 75 ASN A N 1
ATOM 585 C CA . ASN A 1 75 ? -1.602 18.908 -6.466 1.00 88.00 75 ASN A CA 1
ATOM 586 C C . ASN A 1 75 ? -1.090 17.489 -6.746 1.00 88.00 75 ASN A C 1
ATOM 588 O O . ASN A 1 75 ? 0.084 17.312 -7.059 1.00 88.00 75 ASN A O 1
ATOM 592 N N . GLY A 1 76 ? -1.968 16.489 -6.670 1.00 88.81 76 GLY A N 1
ATOM 593 C CA . GLY A 1 76 ? -1.648 15.096 -6.960 1.00 88.81 76 GLY A CA 1
ATOM 594 C C . GLY A 1 76 ? -1.185 14.901 -8.400 1.00 88.81 76 GLY A C 1
ATOM 595 O O . GLY A 1 76 ? -0.179 14.235 -8.621 1.00 88.81 76 GLY A O 1
ATOM 596 N N . LEU A 1 77 ? -1.849 15.538 -9.371 1.00 88.25 77 LEU A N 1
ATOM 597 C CA . LEU A 1 77 ? -1.446 15.511 -10.779 1.00 88.25 77 LEU A CA 1
ATOM 598 C C . LEU A 1 77 ? -0.065 16.146 -10.995 1.00 88.25 77 LEU A C 1
ATOM 600 O O . LEU A 1 77 ? 0.765 15.561 -11.686 1.00 88.25 77 LEU A O 1
ATOM 604 N N . LEU A 1 78 ? 0.197 17.312 -10.393 1.00 90.19 78 LEU A N 1
ATOM 605 C CA . LEU A 1 78 ? 1.498 17.984 -10.493 1.00 90.19 78 LEU A CA 1
ATOM 606 C C . LEU A 1 78 ? 2.620 17.142 -9.872 1.00 90.19 78 LEU A C 1
ATOM 608 O O . LEU A 1 78 ? 3.657 16.944 -10.497 1.00 90.19 78 LEU A O 1
ATOM 612 N N . GLN A 1 79 ? 2.396 16.560 -8.694 1.00 92.50 79 GLN A N 1
ATOM 613 C CA . GLN A 1 79 ? 3.382 15.668 -8.077 1.00 92.50 79 GLN A CA 1
ATOM 614 C C . GLN A 1 79 ? 3.566 14.371 -8.870 1.00 92.50 79 GLN A C 1
ATOM 616 O O . GLN A 1 79 ? 4.661 13.816 -8.914 1.00 92.50 79 GLN A O 1
ATOM 621 N N . PHE A 1 80 ? 2.511 13.863 -9.511 1.00 92.00 80 PHE A N 1
ATOM 622 C CA . PHE A 1 80 ? 2.624 12.697 -10.383 1.00 92.00 80 PHE A CA 1
ATOM 623 C C . PHE A 1 80 ? 3.458 13.015 -11.630 1.00 92.00 80 PHE A C 1
ATOM 625 O O . PHE A 1 80 ? 4.300 12.212 -12.025 1.00 92.00 80 PHE A O 1
ATOM 632 N N . ALA A 1 81 ? 3.285 14.207 -12.204 1.00 90.81 81 ALA A N 1
ATOM 633 C CA . ALA A 1 81 ? 4.121 14.715 -13.286 1.00 90.81 81 ALA A CA 1
ATOM 634 C C . ALA A 1 81 ? 5.597 14.805 -12.871 1.00 90.81 81 ALA A C 1
ATOM 636 O O . ALA A 1 81 ? 6.468 14.288 -13.567 1.00 90.81 81 ALA A O 1
ATOM 637 N N . GLU A 1 82 ? 5.871 15.400 -11.708 1.00 94.19 82 GLU A N 1
ATOM 638 C CA . GLU A 1 82 ? 7.212 15.460 -11.119 1.00 94.19 82 GLU A CA 1
ATOM 639 C C . GLU A 1 82 ? 7.801 14.057 -10.912 1.00 94.19 82 GLU A C 1
ATOM 641 O O . GLU A 1 82 ? 8.948 13.807 -11.282 1.00 94.19 82 GLU A O 1
ATOM 646 N N . TYR A 1 83 ? 7.009 13.115 -10.390 1.00 94.88 83 TYR A N 1
ATOM 647 C CA . TYR A 1 83 ? 7.424 11.724 -10.220 1.00 94.88 83 TYR A CA 1
ATOM 648 C C . TYR A 1 83 ? 7.832 11.077 -11.548 1.00 94.88 83 TYR A C 1
ATOM 650 O O . TYR A 1 83 ? 8.883 10.441 -11.605 1.00 94.88 83 TYR A O 1
ATOM 658 N N . LEU A 1 84 ? 7.054 11.260 -12.619 1.00 92.94 84 LEU A N 1
ATOM 659 C CA . LEU A 1 84 ? 7.384 10.710 -13.937 1.00 92.94 84 LEU A CA 1
ATOM 660 C C . LEU A 1 84 ? 8.698 11.285 -14.488 1.00 92.94 84 LEU A C 1
ATOM 662 O O . LEU A 1 84 ? 9.517 10.527 -15.002 1.00 92.94 84 LEU A O 1
ATOM 666 N N . THR A 1 85 ? 8.951 12.583 -14.305 1.00 92.88 85 THR A N 1
ATOM 667 C CA . THR A 1 85 ? 10.235 13.207 -14.673 1.00 92.88 85 THR A CA 1
ATOM 668 C C . THR A 1 85 ? 11.398 12.624 -13.866 1.00 92.88 85 THR A C 1
ATOM 670 O O . THR A 1 85 ? 12.461 12.322 -14.409 1.00 92.88 85 THR A O 1
ATOM 673 N N . MET A 1 86 ? 11.213 12.413 -12.558 1.00 95.06 86 MET A N 1
ATOM 674 C CA . MET A 1 86 ? 12.231 11.771 -11.719 1.00 95.06 86 MET A CA 1
ATOM 675 C C . MET A 1 86 ? 12.506 10.330 -12.165 1.00 95.06 86 MET A C 1
ATOM 677 O O . MET A 1 86 ? 13.662 9.902 -12.162 1.00 95.06 86 MET A O 1
ATOM 681 N N . VAL A 1 87 ? 11.459 9.589 -12.542 1.00 94.56 87 VAL A N 1
ATOM 682 C CA . VAL A 1 87 ? 11.573 8.231 -13.086 1.00 94.56 87 VAL A CA 1
ATOM 683 C C . VAL A 1 87 ? 12.389 8.248 -14.371 1.00 94.56 87 VAL A C 1
ATOM 685 O O . VAL A 1 87 ? 13.348 7.489 -14.472 1.00 94.56 87 VAL A O 1
ATOM 688 N N . GLU A 1 88 ? 12.073 9.136 -15.312 1.00 91.75 88 GLU A N 1
ATOM 689 C CA . GLU A 1 88 ? 12.812 9.263 -16.570 1.00 91.75 88 GLU A CA 1
ATOM 690 C C . GLU A 1 88 ? 14.306 9.505 -16.325 1.00 91.75 88 GLU A C 1
ATOM 692 O O . GLU A 1 88 ? 15.142 8.749 -16.823 1.00 91.75 88 GLU A O 1
ATOM 697 N N . ILE A 1 89 ? 14.652 10.499 -15.502 1.00 92.94 89 ILE A N 1
ATOM 698 C CA . ILE A 1 89 ? 16.048 10.854 -15.208 1.00 92.94 89 ILE A CA 1
ATOM 699 C C . ILE A 1 89 ? 16.781 9.688 -14.534 1.00 92.94 89 ILE A C 1
ATOM 701 O O . ILE A 1 89 ? 17.895 9.327 -14.926 1.00 92.94 89 ILE A O 1
ATOM 705 N N . TYR A 1 90 ? 16.170 9.088 -13.510 1.00 95.44 90 TYR A N 1
ATOM 706 C CA . TYR A 1 90 ? 16.818 8.046 -12.721 1.00 95.44 90 TYR A CA 1
ATOM 707 C C . TYR A 1 90 ? 16.956 6.739 -13.505 1.00 95.44 90 TYR A C 1
ATOM 709 O O . TYR A 1 90 ? 18.052 6.182 -13.592 1.00 95.44 90 TYR A O 1
ATOM 717 N N . PHE A 1 91 ? 15.870 6.248 -14.103 1.00 93.62 91 PHE A N 1
ATOM 718 C CA . PHE A 1 91 ? 15.854 4.943 -14.762 1.00 93.62 91 PHE A CA 1
ATOM 719 C C . PHE A 1 91 ? 16.507 4.964 -16.146 1.00 93.62 91 PHE A C 1
ATOM 721 O O . PHE A 1 91 ? 17.047 3.939 -16.545 1.00 93.62 91 PHE A O 1
ATOM 728 N N . SER A 1 92 ? 16.620 6.111 -16.823 1.00 90.00 92 SER A N 1
ATOM 729 C CA . SER A 1 92 ? 17.496 6.204 -18.006 1.00 90.00 92 SER A CA 1
ATOM 730 C C . SER A 1 92 ? 18.965 5.967 -17.631 1.00 90.00 92 SER A C 1
ATOM 732 O O . SER A 1 92 ? 19.710 5.278 -18.332 1.00 90.00 92 SER A O 1
ATOM 734 N N . LYS A 1 93 ? 19.394 6.479 -16.470 1.00 92.31 93 LYS A N 1
ATOM 735 C CA . LYS A 1 93 ? 20.774 6.324 -15.998 1.00 92.31 93 LYS A CA 1
ATOM 736 C C . LYS A 1 93 ? 21.040 4.964 -15.354 1.00 92.31 93 LYS A C 1
ATOM 738 O O . LYS A 1 93 ? 22.112 4.408 -15.581 1.00 92.31 93 LYS A O 1
ATOM 743 N N . HIS A 1 94 ? 20.100 4.441 -14.572 1.00 93.12 94 HIS A N 1
ATOM 744 C CA . HIS A 1 94 ? 20.314 3.280 -13.699 1.00 93.12 94 HIS A CA 1
ATOM 745 C C . HIS A 1 94 ? 19.486 2.046 -14.071 1.00 93.12 94 HIS A C 1
ATOM 747 O O . HIS A 1 94 ? 19.875 0.933 -13.732 1.00 93.12 94 HIS A O 1
ATOM 753 N N . GLY A 1 95 ? 18.364 2.219 -14.765 1.00 90.38 95 GLY A N 1
ATOM 754 C CA . GLY A 1 95 ? 17.482 1.127 -15.152 1.00 90.38 95 GLY A CA 1
ATOM 755 C C . GLY A 1 95 ? 18.081 0.318 -16.295 1.00 90.38 95 GLY A C 1
ATOM 756 O O . GLY A 1 95 ? 18.420 0.859 -17.349 1.00 90.38 95 GLY A O 1
ATOM 757 N N . ARG A 1 96 ? 18.258 -0.982 -16.067 1.00 90.81 96 ARG A N 1
ATOM 758 C CA . ARG A 1 96 ? 18.793 -1.926 -17.064 1.00 90.81 96 ARG A CA 1
ATOM 759 C C . ARG A 1 96 ? 17.909 -3.145 -17.265 1.00 90.81 96 ARG A C 1
ATOM 761 O O . ARG A 1 96 ? 17.992 -3.775 -18.311 1.00 90.81 96 ARG A O 1
ATOM 768 N N . LEU A 1 97 ? 17.050 -3.447 -16.294 1.00 93.00 97 LEU A N 1
ATOM 769 C CA . LEU A 1 97 ? 16.127 -4.561 -16.396 1.00 93.00 97 LEU A CA 1
ATOM 770 C C . LEU A 1 97 ? 15.012 -4.236 -17.386 1.00 93.00 97 LEU A C 1
ATOM 772 O O . LEU A 1 97 ? 14.188 -3.353 -17.136 1.00 93.00 97 LEU A O 1
ATOM 776 N N . ALA A 1 98 ? 15.012 -4.952 -18.504 1.00 91.81 98 ALA A N 1
ATOM 777 C CA . ALA A 1 98 ? 13.998 -4.839 -19.534 1.00 91.81 98 ALA A CA 1
ATOM 778 C C . ALA A 1 98 ? 12.901 -5.887 -19.319 1.00 91.81 98 ALA A C 1
ATOM 780 O O . ALA A 1 98 ? 13.178 -7.056 -19.082 1.00 91.81 98 ALA A O 1
ATOM 781 N N . TYR A 1 99 ? 11.650 -5.470 -19.463 1.00 92.62 99 TYR A N 1
ATOM 782 C CA . TYR A 1 99 ? 10.483 -6.340 -19.472 1.00 92.62 99 TYR A CA 1
ATOM 783 C C . TYR A 1 99 ? 9.515 -5.837 -20.540 1.00 92.62 99 TYR A C 1
ATOM 785 O O . TYR A 1 99 ? 9.229 -4.643 -20.594 1.00 92.62 99 TYR A O 1
ATOM 793 N N . ARG A 1 100 ? 9.021 -6.712 -21.426 1.00 88.06 100 ARG A N 1
ATOM 794 C CA . ARG A 1 100 ? 8.054 -6.359 -22.492 1.00 88.06 100 ARG A CA 1
ATOM 795 C C . ARG A 1 100 ? 8.372 -5.025 -23.204 1.00 88.06 100 ARG A C 1
ATOM 797 O O . ARG A 1 100 ? 7.506 -4.151 -23.305 1.00 88.06 100 ARG A O 1
ATOM 804 N N . ASN A 1 101 ? 9.614 -4.861 -23.668 1.00 85.62 101 ASN A N 1
ATOM 805 C CA . ASN A 1 101 ? 10.130 -3.670 -24.367 1.00 85.62 101 ASN A CA 1
ATOM 806 C C . ASN A 1 101 ? 10.137 -2.357 -23.556 1.00 85.62 101 ASN A C 1
ATOM 808 O O . ASN A 1 101 ? 10.079 -1.278 -24.143 1.00 85.62 101 ASN A O 1
ATOM 812 N N . GLY A 1 102 ? 10.197 -2.417 -22.225 1.00 90.56 102 GLY A N 1
ATOM 813 C CA . GLY A 1 102 ? 10.389 -1.233 -21.387 1.00 90.56 102 GLY A CA 1
ATOM 814 C C . GLY A 1 102 ? 11.215 -1.518 -20.138 1.00 90.56 102 GLY A C 1
ATOM 815 O O . GLY A 1 102 ? 11.449 -2.672 -19.788 1.00 90.56 102 GLY A O 1
ATOM 816 N N . VAL A 1 103 ? 11.672 -0.462 -19.472 1.00 94.62 103 VAL A N 1
ATOM 817 C CA . VAL A 1 103 ? 12.488 -0.562 -18.254 1.00 94.62 103 VAL A CA 1
ATOM 818 C C . VAL A 1 103 ? 11.590 -0.786 -17.041 1.00 94.62 103 VAL A C 1
ATOM 820 O O . VAL A 1 103 ? 10.602 -0.079 -16.858 1.00 94.62 103 VAL A O 1
ATOM 823 N N . VAL A 1 104 ? 11.925 -1.765 -16.202 1.00 96.69 104 VAL A N 1
ATOM 824 C CA . VAL A 1 104 ? 11.186 -2.050 -14.965 1.00 96.69 104 VAL A CA 1
ATOM 825 C C . VAL A 1 104 ? 11.358 -0.902 -13.965 1.00 96.69 104 VAL A C 1
ATOM 827 O O . VAL A 1 104 ? 12.477 -0.560 -13.581 1.00 96.69 104 VAL A O 1
ATOM 830 N N . VAL A 1 105 ? 10.236 -0.340 -13.506 1.00 96.88 105 VAL A N 1
ATOM 831 C CA . VAL A 1 105 ? 10.168 0.749 -12.519 1.00 96.88 105 VAL A CA 1
ATOM 832 C C . VAL A 1 105 ? 9.390 0.280 -11.286 1.00 96.88 105 VAL A C 1
ATOM 834 O O . VAL A 1 105 ? 8.154 0.294 -11.288 1.00 96.88 105 VAL A O 1
ATOM 837 N N . PRO A 1 106 ? 10.081 -0.135 -10.211 1.00 97.50 106 PRO A N 1
ATOM 838 C CA . PRO A 1 106 ? 9.437 -0.515 -8.961 1.00 97.50 106 PRO A CA 1
ATOM 839 C C . PRO A 1 106 ? 8.932 0.702 -8.186 1.00 97.50 106 PRO A C 1
ATOM 841 O O . PRO A 1 106 ? 9.642 1.700 -8.039 1.00 97.50 106 PRO A O 1
ATOM 844 N N . LYS A 1 107 ? 7.728 0.603 -7.617 1.00 96.94 107 LYS A N 1
ATOM 845 C CA . LYS A 1 107 ? 7.168 1.659 -6.772 1.00 96.94 107 LYS A CA 1
ATOM 846 C C . LYS A 1 107 ? 6.216 1.099 -5.728 1.00 96.94 107 LYS A C 1
ATOM 848 O O . LYS A 1 107 ? 5.193 0.510 -6.063 1.00 96.94 107 LYS A O 1
ATOM 853 N N . LYS A 1 108 ? 6.473 1.387 -4.453 1.00 96.56 108 LYS A N 1
ATOM 854 C CA . LYS A 1 108 ? 5.447 1.237 -3.420 1.00 96.56 108 LYS A CA 1
ATOM 855 C C . LYS A 1 108 ? 4.447 2.390 -3.516 1.00 96.56 108 LYS A C 1
ATOM 857 O O . LYS A 1 108 ? 4.859 3.555 -3.500 1.00 96.56 108 LYS A O 1
ATOM 862 N N . PHE A 1 109 ? 3.162 2.064 -3.663 1.00 93.94 109 PHE A N 1
ATOM 863 C CA . PHE A 1 109 ? 2.122 3.030 -4.007 1.00 93.94 109 PHE A CA 1
ATOM 864 C C . PHE A 1 109 ? 0.768 2.806 -3.318 1.00 93.94 109 PHE A C 1
ATOM 866 O O . PHE A 1 109 ? -0.290 2.846 -3.937 1.00 93.94 109 PHE A O 1
ATOM 873 N N . THR A 1 110 ? 0.797 2.640 -1.998 1.00 92.88 110 THR A N 1
ATOM 874 C CA . THR A 1 110 ? -0.355 2.518 -1.082 1.00 92.88 110 THR A CA 1
ATOM 875 C C . THR A 1 110 ? -1.497 3.478 -1.421 1.00 92.88 110 THR A C 1
ATOM 877 O O . THR A 1 110 ? -2.657 3.087 -1.449 1.00 92.88 110 THR A O 1
ATOM 880 N N . LYS A 1 111 ? -1.163 4.742 -1.696 1.00 91.00 111 LYS A N 1
ATOM 881 C CA . LYS A 1 111 ? -2.124 5.823 -1.946 1.00 91.00 111 LYS A CA 1
ATOM 882 C C . LYS A 1 111 ? -2.670 5.858 -3.378 1.00 91.00 111 LYS A C 1
ATOM 884 O O . LYS A 1 111 ? -3.563 6.650 -3.663 1.00 91.00 111 LYS A O 1
ATOM 889 N N . GLY A 1 112 ? -2.174 4.994 -4.265 1.00 90.75 112 GLY A N 1
ATOM 890 C CA . GLY A 1 112 ? -2.638 4.902 -5.648 1.00 90.75 112 GLY A CA 1
ATOM 891 C C . GLY A 1 112 ? -4.121 4.536 -5.768 1.00 90.75 112 GLY A C 1
ATOM 892 O O . GLY A 1 112 ? -4.768 4.963 -6.718 1.00 90.75 112 GLY A O 1
ATOM 893 N N . VAL A 1 113 ? -4.694 3.839 -4.776 1.00 92.31 113 VAL A N 1
ATOM 894 C CA . VAL A 1 113 ? -6.124 3.461 -4.758 1.00 92.31 113 VAL A CA 1
ATOM 895 C C . VAL A 1 113 ? -7.079 4.658 -4.767 1.00 92.31 113 VAL A C 1
ATOM 897 O O . VAL A 1 113 ? -8.196 4.545 -5.262 1.00 92.31 113 VAL A O 1
ATOM 900 N N . TYR A 1 114 ? -6.651 5.817 -4.257 1.00 90.75 114 TYR A N 1
ATOM 901 C CA . TYR A 1 114 ? -7.482 7.026 -4.214 1.00 90.75 114 TYR A CA 1
ATOM 902 C C . TYR A 1 114 ? -7.553 7.743 -5.574 1.00 90.75 114 TYR A C 1
ATOM 904 O O . TYR A 1 114 ? -8.415 8.590 -5.779 1.00 90.75 114 TYR A O 1
ATOM 912 N N . TYR A 1 115 ? -6.624 7.441 -6.489 1.00 89.44 115 TYR A N 1
ATOM 913 C CA . TYR A 1 115 ? -6.406 8.142 -7.768 1.00 89.44 115 TYR A CA 1
ATOM 914 C C . TYR A 1 115 ? -6.220 7.158 -8.927 1.00 89.44 115 TYR A C 1
ATOM 916 O O . TYR A 1 115 ? -5.553 7.456 -9.921 1.00 89.44 115 TYR A O 1
ATOM 924 N N . PHE A 1 116 ? -6.775 5.956 -8.792 1.00 91.62 116 PHE A N 1
ATOM 925 C CA . PHE A 1 116 ? -6.463 4.868 -9.703 1.00 91.62 116 PHE A CA 1
ATOM 926 C C . PHE A 1 116 ? -6.885 5.155 -11.142 1.00 91.62 116 PHE A C 1
ATOM 928 O O . PHE A 1 116 ? -6.124 4.847 -12.051 1.00 91.62 116 PHE A O 1
ATOM 935 N N . ASP A 1 117 ? -8.030 5.806 -11.361 1.00 88.38 117 ASP A N 1
ATOM 936 C CA . ASP A 1 117 ? -8.483 6.155 -12.711 1.00 88.38 117 ASP A CA 1
ATOM 937 C C . ASP A 1 117 ? -7.470 7.032 -13.450 1.00 88.38 117 ASP A C 1
ATOM 939 O O . ASP A 1 117 ? -7.174 6.770 -14.615 1.00 88.38 117 ASP A O 1
ATOM 943 N N . LEU A 1 118 ? -6.866 8.005 -12.757 1.00 86.06 118 LEU A N 1
ATOM 944 C CA . LEU A 1 118 ? -5.803 8.836 -13.320 1.00 86.06 118 LEU A CA 1
ATOM 945 C C . LEU A 1 118 ? -4.563 7.997 -13.649 1.00 86.06 118 LEU A C 1
ATOM 947 O O . LEU A 1 118 ? -4.006 8.109 -14.738 1.00 86.06 118 LEU A O 1
ATOM 951 N N . ILE A 1 119 ? -4.128 7.145 -12.718 1.00 88.94 119 ILE A N 1
ATOM 952 C CA . ILE A 1 119 ? -2.949 6.285 -12.906 1.00 88.94 119 ILE A CA 1
ATOM 953 C C . ILE A 1 119 ? -3.170 5.340 -14.093 1.00 88.94 119 ILE A C 1
ATOM 955 O O . ILE A 1 119 ? -2.295 5.205 -14.949 1.00 88.94 119 ILE A O 1
ATOM 959 N N . ARG A 1 120 ? -4.349 4.720 -14.173 1.00 89.69 120 ARG A N 1
ATOM 960 C CA . ARG A 1 120 ? -4.761 3.843 -15.268 1.00 89.69 120 ARG A CA 1
ATOM 961 C C . ARG A 1 120 ? -4.834 4.603 -16.587 1.00 89.69 120 ARG A C 1
ATOM 963 O O . ARG A 1 120 ? -4.398 4.071 -17.597 1.00 89.69 120 ARG A O 1
ATOM 970 N N . GLU A 1 121 ? -5.348 5.828 -16.610 1.00 86.25 121 GLU A N 1
ATOM 971 C CA . GLU A 1 121 ? -5.420 6.619 -17.841 1.00 86.25 121 GLU A CA 1
ATOM 972 C C . GLU A 1 121 ? -4.035 7.047 -18.351 1.00 86.25 121 GLU A C 1
ATOM 974 O O . GLU A 1 121 ? -3.804 7.060 -19.561 1.00 86.25 121 GLU A O 1
ATOM 979 N N . LEU A 1 122 ? -3.113 7.390 -17.446 1.00 84.69 122 LEU A N 1
ATOM 980 C CA . LEU A 1 122 ? -1.778 7.874 -17.808 1.00 84.69 122 LEU A CA 1
ATOM 981 C C . LEU A 1 122 ? -0.793 6.748 -18.138 1.00 84.69 122 LEU A C 1
ATOM 983 O O . LEU A 1 122 ? 0.022 6.900 -19.046 1.00 84.69 122 LEU A O 1
ATOM 987 N N . ILE A 1 123 ? -0.839 5.642 -17.393 1.00 87.12 123 ILE A N 1
ATOM 988 C CA . ILE A 1 123 ? 0.133 4.545 -17.510 1.00 87.12 123 ILE A CA 1
ATOM 989 C C . ILE A 1 123 ? -0.466 3.337 -18.240 1.00 87.12 123 ILE A C 1
ATOM 991 O O . ILE A 1 123 ? 0.238 2.651 -18.984 1.00 87.12 123 ILE A O 1
ATOM 995 N N . GLY A 1 124 ? -1.767 3.095 -18.082 1.00 79.62 124 GLY A N 1
ATOM 996 C CA . GLY A 1 124 ? -2.499 2.047 -18.788 1.00 79.62 124 GLY A CA 1
ATOM 997 C C . GLY A 1 124 ? -1.869 0.666 -18.648 1.00 79.62 124 GLY A C 1
ATOM 998 O O . GLY A 1 124 ? -1.496 0.230 -17.561 1.00 79.62 124 GLY A O 1
ATOM 999 N N . VAL A 1 125 ? -1.731 -0.016 -19.785 1.00 80.06 125 VAL A N 1
ATOM 1000 C CA . VAL A 1 125 ? -1.190 -1.382 -19.894 1.00 80.06 125 VAL A CA 1
ATOM 1001 C C . VAL A 1 125 ? 0.295 -1.501 -19.532 1.00 80.06 125 VAL A C 1
ATOM 1003 O O . VAL A 1 125 ? 0.814 -2.610 -19.437 1.00 80.06 125 VAL A O 1
ATOM 1006 N N . ASN A 1 126 ? 0.987 -0.380 -19.310 1.00 87.75 126 ASN A N 1
ATOM 1007 C CA . ASN A 1 126 ? 2.396 -0.369 -18.922 1.00 87.75 126 ASN A CA 1
ATOM 1008 C C . ASN A 1 126 ? 2.599 -0.558 -17.409 1.00 87.75 126 ASN A C 1
ATOM 1010 O O . ASN A 1 126 ? 3.725 -0.417 -16.933 1.00 87.75 126 ASN A O 1
ATOM 1014 N N . ALA A 1 127 ? 1.541 -0.855 -16.649 1.00 93.56 127 ALA A N 1
ATOM 1015 C CA . ALA A 1 127 ? 1.603 -1.120 -15.218 1.00 93.56 127 ALA A CA 1
ATOM 1016 C C . ALA A 1 127 ? 1.174 -2.550 -14.866 1.00 93.56 127 ALA A C 1
ATOM 1018 O O . ALA A 1 127 ? 0.152 -3.050 -15.339 1.00 93.56 127 ALA A O 1
ATOM 1019 N N . ASN A 1 128 ? 1.933 -3.162 -13.960 1.00 96.00 128 ASN A N 1
ATOM 1020 C CA . ASN A 1 128 ? 1.550 -4.345 -13.200 1.00 96.00 128 ASN A CA 1
ATOM 1021 C C . ASN A 1 128 ? 1.325 -3.945 -11.742 1.00 96.00 128 ASN A C 1
ATOM 1023 O O . ASN A 1 128 ? 2.049 -3.101 -11.200 1.00 96.00 128 ASN A O 1
ATOM 1027 N N . TYR A 1 129 ? 0.331 -4.557 -11.106 1.00 97.00 129 TYR A N 1
ATOM 1028 C CA . TYR A 1 129 ? -0.095 -4.202 -9.757 1.00 97.00 129 TYR A CA 1
ATOM 1029 C C . TYR A 1 129 ? 0.031 -5.408 -8.830 1.00 97.00 129 TYR A C 1
ATOM 1031 O O . TYR A 1 129 ? -0.536 -6.467 -9.081 1.00 97.00 129 TYR A O 1
ATOM 1039 N N . LEU A 1 130 ? 0.760 -5.233 -7.733 1.00 98.06 130 LEU A N 1
ATOM 1040 C CA . LEU A 1 130 ? 0.900 -6.222 -6.669 1.00 98.06 130 LEU A CA 1
ATOM 1041 C C . LEU A 1 130 ? 0.107 -5.723 -5.463 1.00 98.06 130 LEU A C 1
ATOM 1043 O O . LEU A 1 130 ? 0.548 -4.804 -4.768 1.00 98.06 130 LEU A O 1
ATOM 1047 N N . LEU A 1 131 ? -1.075 -6.297 -5.241 1.00 97.88 131 LEU A N 1
ATOM 1048 C CA . LEU A 1 131 ? -1.973 -5.914 -4.156 1.00 97.88 131 LEU A CA 1
ATOM 1049 C C . LEU A 1 131 ? -1.648 -6.719 -2.900 1.00 97.88 131 LEU A C 1
ATOM 1051 O O . LEU A 1 131 ? -2.038 -7.876 -2.780 1.00 97.88 131 LEU A O 1
ATOM 1055 N N . THR A 1 132 ? -0.916 -6.130 -1.961 1.00 97.75 132 THR A N 1
ATOM 1056 C CA . THR A 1 132 ? -0.556 -6.816 -0.716 1.00 97.75 132 THR A CA 1
ATOM 1057 C C . THR A 1 132 ? -1.701 -6.787 0.284 1.00 97.75 132 THR A C 1
ATOM 1059 O O . THR A 1 132 ? -2.219 -5.710 0.594 1.00 97.75 132 THR A O 1
ATOM 1062 N N . LEU A 1 133 ? -2.032 -7.949 0.843 1.00 97.06 133 LEU A N 1
ATOM 1063 C CA . LEU A 1 133 ? -3.178 -8.142 1.727 1.00 97.06 133 LEU A CA 1
ATOM 1064 C C . LEU A 1 133 ? -2.753 -8.830 3.031 1.00 97.06 133 LEU A C 1
ATOM 1066 O O . LEU A 1 133 ? -1.925 -9.733 3.013 1.00 97.06 133 LEU A O 1
ATOM 1070 N N . ARG A 1 134 ? -3.304 -8.414 4.174 1.00 97.00 134 ARG A N 1
ATOM 1071 C CA . ARG A 1 134 ? -3.035 -9.020 5.489 1.00 97.00 134 ARG A CA 1
ATOM 1072 C C . ARG A 1 134 ? -4.249 -8.869 6.399 1.00 97.00 134 ARG A C 1
ATOM 1074 O O . ARG A 1 134 ? -4.960 -7.866 6.282 1.00 97.00 134 ARG A O 1
ATOM 1081 N N . HIS A 1 135 ? -4.427 -9.821 7.316 1.00 97.25 135 HIS A N 1
ATOM 1082 C CA . HIS A 1 135 ? -5.466 -9.766 8.339 1.00 97.25 135 HIS A CA 1
ATOM 1083 C C . HIS A 1 135 ? -5.402 -8.443 9.133 1.00 97.25 135 HIS A C 1
ATOM 1085 O O . HIS A 1 135 ? -4.303 -7.993 9.497 1.00 97.25 135 HIS A O 1
ATOM 1091 N N . PRO A 1 136 ? -6.549 -7.784 9.387 1.00 97.50 136 PRO A N 1
ATOM 1092 C CA . PRO A 1 136 ? -6.578 -6.459 9.996 1.00 97.50 136 PRO A CA 1
ATOM 1093 C C . PRO A 1 136 ? -5.986 -6.410 11.407 1.00 97.50 136 PRO A C 1
ATOM 1095 O O . PRO A 1 136 ? -5.298 -5.445 11.733 1.00 97.50 136 PRO A O 1
ATOM 1098 N N . LEU A 1 137 ? -6.171 -7.441 12.233 1.00 97.31 137 LEU A N 1
ATOM 1099 C CA . LEU A 1 137 ? -5.606 -7.461 13.588 1.00 97.31 137 LEU A CA 1
ATOM 1100 C C . LEU A 1 137 ? -4.077 -7.611 13.586 1.00 97.31 137 LEU A C 1
ATOM 1102 O O . LEU A 1 137 ? -3.396 -6.920 14.339 1.00 97.31 137 LEU A O 1
ATOM 1106 N N . SER A 1 138 ? -3.493 -8.381 12.663 1.00 96.88 138 SER A N 1
ATOM 1107 C CA . SER A 1 138 ? -2.029 -8.431 12.507 1.00 96.88 138 SER A CA 1
ATOM 1108 C C . SER A 1 138 ? -1.456 -7.097 12.015 1.00 96.88 138 SER A C 1
ATOM 1110 O O . SER A 1 138 ? -0.324 -6.735 12.347 1.00 96.88 138 SER A O 1
ATOM 1112 N N . ILE A 1 139 ? -2.228 -6.333 11.231 1.00 96.69 139 ILE A N 1
ATOM 1113 C CA . ILE A 1 139 ? -1.884 -4.943 10.902 1.00 96.69 139 ILE A CA 1
ATOM 1114 C C . ILE A 1 139 ? -1.966 -4.078 12.159 1.00 96.69 139 ILE A C 1
ATOM 1116 O O . ILE A 1 139 ? -1.024 -3.324 12.403 1.00 96.69 139 ILE A O 1
ATOM 1120 N N . CYS A 1 140 ? -3.031 -4.205 12.958 1.00 97.38 140 CYS A N 1
ATOM 1121 C CA . CYS A 1 140 ? -3.192 -3.460 14.205 1.00 97.38 140 CYS A CA 1
ATOM 1122 C C . CYS A 1 140 ? -2.000 -3.677 15.132 1.00 97.38 140 CYS A C 1
ATOM 1124 O O . CYS A 1 140 ? -1.343 -2.697 15.483 1.00 97.38 140 CYS A O 1
ATOM 1126 N N . GLN A 1 141 ? -1.641 -4.932 15.417 1.00 97.44 141 GLN A N 1
ATOM 1127 C CA . GLN A 1 141 ? -0.472 -5.267 16.232 1.00 97.44 141 GLN A CA 1
ATOM 1128 C C . GLN A 1 141 ? 0.802 -4.643 15.659 1.00 97.44 141 GLN A C 1
ATOM 1130 O O . GLN A 1 141 ? 1.541 -3.949 16.349 1.00 97.44 141 GLN A O 1
ATOM 1135 N N . SER A 1 142 ? 1.018 -4.773 14.348 1.00 96.81 142 SER A N 1
ATOM 1136 C CA . SER A 1 142 ? 2.215 -4.216 13.721 1.00 96.81 142 SER A CA 1
ATOM 1137 C C . SER A 1 142 ? 2.290 -2.684 13.774 1.00 96.81 142 SER A C 1
ATOM 1139 O O . SER A 1 142 ? 3.391 -2.129 13.708 1.00 96.81 142 SER A O 1
ATOM 1141 N N . VAL A 1 143 ? 1.150 -1.987 13.830 1.00 97.44 143 VAL A N 1
ATOM 1142 C CA . VAL A 1 143 ? 1.100 -0.535 14.057 1.00 97.44 143 VAL A CA 1
ATOM 1143 C C . VAL A 1 143 ? 1.341 -0.223 15.532 1.00 97.44 143 VAL A C 1
ATOM 1145 O O . VAL A 1 143 ? 2.147 0.658 15.811 1.00 97.44 143 VAL A O 1
ATOM 1148 N N . ILE A 1 144 ? 0.706 -0.954 16.452 1.00 97.12 144 ILE A N 1
ATOM 1149 C CA . ILE A 1 144 ? 0.906 -0.850 17.906 1.00 97.12 144 ILE A CA 1
ATOM 1150 C C . ILE A 1 144 ? 2.398 -0.951 18.239 1.00 97.12 144 ILE A C 1
ATOM 1152 O O . ILE A 1 144 ? 2.966 -0.004 18.783 1.00 97.12 144 ILE A O 1
ATOM 1156 N N . ASP A 1 145 ? 3.059 -2.027 17.812 1.00 96.31 145 ASP A N 1
ATOM 1157 C CA . ASP A 1 145 ? 4.487 -2.256 18.057 1.00 96.31 145 ASP A CA 1
ATOM 1158 C C . ASP A 1 145 ? 5.340 -1.127 17.476 1.00 96.31 145 ASP A C 1
ATOM 1160 O O . ASP A 1 145 ? 6.265 -0.615 18.108 1.00 96.31 145 ASP A O 1
ATOM 1164 N N . LYS A 1 146 ? 5.017 -0.694 16.248 1.00 95.25 146 LYS A N 1
ATOM 1165 C CA . LYS A 1 146 ? 5.784 0.345 15.557 1.00 95.25 146 LYS A CA 1
ATOM 1166 C C . LYS A 1 146 ? 5.627 1.723 16.205 1.00 95.25 146 LYS A C 1
ATOM 1168 O O . LYS A 1 146 ? 6.552 2.530 16.094 1.00 95.25 146 LYS A O 1
ATOM 1173 N N . SER A 1 147 ? 4.490 1.977 16.845 1.00 96.06 147 SER A N 1
ATOM 1174 C CA . SER A 1 147 ? 4.176 3.213 17.564 1.00 96.06 147 SER A CA 1
ATOM 1175 C C . SER A 1 147 ? 4.573 3.173 19.048 1.00 96.06 147 SER A C 1
ATOM 1177 O O . SER A 1 147 ? 4.254 4.111 19.777 1.00 96.06 147 SER A O 1
ATOM 1179 N N . GLY A 1 148 ? 5.293 2.135 19.492 1.00 95.31 148 GLY A N 1
ATOM 1180 C CA . GLY A 1 148 ? 5.828 2.035 20.853 1.00 95.31 148 GLY A CA 1
ATOM 1181 C C . GLY A 1 148 ? 4.909 1.342 21.862 1.00 95.31 148 GLY A C 1
ATOM 1182 O O . GLY A 1 148 ? 5.083 1.545 23.057 1.00 95.31 148 GLY A O 1
ATOM 1183 N N . GLY A 1 149 ? 3.943 0.542 21.402 1.00 96.62 149 GLY A N 1
ATOM 1184 C CA . GLY A 1 149 ? 3.025 -0.226 22.249 1.00 96.62 149 GLY A CA 1
ATOM 1185 C C . GLY A 1 149 ? 1.590 0.310 22.256 1.00 96.62 149 GLY A C 1
ATOM 1186 O O . GLY A 1 149 ? 1.265 1.318 21.614 1.00 96.62 149 GLY A O 1
ATOM 1187 N N . MET A 1 150 ? 0.700 -0.403 22.950 1.00 96.88 150 MET A N 1
ATOM 1188 C CA . MET A 1 150 ? -0.708 -0.017 23.097 1.00 96.88 150 MET A CA 1
ATOM 1189 C C . MET A 1 150 ? -0.792 1.188 24.046 1.00 96.88 150 MET A C 1
ATOM 1191 O O . MET A 1 150 ? -0.151 1.146 25.095 1.00 96.88 150 MET A O 1
ATOM 1195 N N . PRO A 1 151 ? -1.539 2.259 23.714 1.00 96.69 151 PRO A N 1
ATOM 1196 C CA . PRO A 1 151 ? -1.807 3.334 24.668 1.00 96.69 151 PRO A CA 1
ATOM 1197 C C . PRO A 1 151 ? -2.425 2.797 25.966 1.00 96.69 151 PRO A C 1
ATOM 1199 O O . PRO A 1 151 ? -3.234 1.871 25.922 1.00 96.69 151 PRO A O 1
ATOM 1202 N N . GLU A 1 152 ? -2.069 3.383 27.112 1.00 95.88 152 GLU A N 1
ATOM 1203 C CA . GLU A 1 152 ? -2.525 2.918 28.435 1.00 95.88 152 GLU A CA 1
ATOM 1204 C C . GLU A 1 152 ? -4.054 2.933 28.571 1.00 95.88 152 GLU A C 1
ATOM 1206 O O . GLU A 1 152 ? -4.648 2.003 29.110 1.00 95.88 152 GLU A O 1
ATOM 1211 N N . ASP A 1 153 ? -4.701 3.958 28.017 1.00 96.50 153 ASP A N 1
ATOM 1212 C CA . ASP A 1 153 ? -6.158 4.111 27.987 1.00 96.50 153 ASP A CA 1
ATOM 1213 C C . ASP A 1 153 ? -6.837 3.301 26.865 1.00 96.50 153 ASP A C 1
ATOM 1215 O O . ASP A 1 153 ? -8.063 3.329 26.727 1.00 96.50 153 ASP A O 1
ATOM 1219 N N . ARG A 1 154 ? -6.043 2.587 26.050 1.00 97.06 154 ARG A N 1
ATOM 1220 C CA . ARG A 1 154 ? -6.452 1.847 24.844 1.00 97.06 154 ARG A CA 1
ATOM 1221 C C . ARG A 1 154 ? -7.223 2.697 23.828 1.00 97.06 154 ARG A C 1
ATOM 1223 O O . ARG A 1 154 ? -7.894 2.150 22.945 1.00 97.06 154 ARG A O 1
ATOM 1230 N N . LYS A 1 155 ? -7.144 4.026 23.922 1.00 98.19 155 LYS A N 1
ATOM 1231 C CA . LYS A 1 155 ? -7.789 4.952 22.991 1.00 98.19 155 LYS A CA 1
ATOM 1232 C C . LYS A 1 155 ? -6.876 5.276 21.828 1.00 98.19 155 LYS A C 1
ATOM 1234 O O . LYS A 1 155 ? -5.657 5.120 21.880 1.00 98.19 155 LYS A O 1
ATOM 1239 N N . TYR A 1 156 ? -7.489 5.707 20.735 1.00 98.31 156 TYR A N 1
ATOM 1240 C CA . TYR A 1 156 ? -6.760 6.085 19.540 1.00 98.31 156 TYR A CA 1
ATOM 1241 C C . TYR A 1 156 ? -5.772 7.242 19.802 1.00 98.31 156 TYR A C 1
ATOM 1243 O O . TYR A 1 156 ? -6.152 8.324 20.253 1.00 98.31 156 TYR A O 1
ATOM 1251 N N . ALA A 1 157 ? -4.503 7.035 19.436 1.00 96.75 157 ALA A N 1
ATOM 1252 C CA . ALA A 1 157 ? -3.421 7.996 19.630 1.00 96.75 157 ALA A CA 1
ATOM 1253 C C . ALA A 1 157 ? -2.728 8.340 18.303 1.00 96.75 157 ALA A C 1
ATOM 1255 O O . ALA A 1 157 ? -2.572 7.502 17.421 1.00 96.75 157 ALA A O 1
ATOM 1256 N N . LEU A 1 158 ? -2.274 9.588 18.163 1.00 96.81 158 LEU A N 1
ATOM 1257 C CA . LEU A 1 158 ? -1.578 10.066 16.966 1.00 96.81 158 LEU A CA 1
ATOM 1258 C C . LEU A 1 158 ? -0.066 10.142 17.220 1.00 96.81 158 LEU A C 1
ATOM 1260 O O . LEU A 1 158 ? 0.418 11.173 17.684 1.00 96.81 158 LEU A O 1
ATOM 1264 N N . ARG A 1 159 ? 0.676 9.071 16.913 1.00 96.31 159 ARG A N 1
ATOM 1265 C CA . ARG A 1 159 ? 2.117 8.941 17.227 1.00 96.31 159 ARG A CA 1
ATOM 1266 C C . ARG A 1 159 ? 2.995 8.683 15.996 1.00 96.31 159 ARG A C 1
ATOM 1268 O O . ARG A 1 159 ? 4.210 8.843 16.045 1.00 96.31 159 ARG A O 1
ATOM 1275 N N . SER A 1 160 ? 2.386 8.321 14.871 1.00 94.69 160 SER A N 1
ATOM 1276 C CA . SER A 1 160 ? 3.055 7.919 13.635 1.00 94.69 160 SER A CA 1
ATOM 1277 C C . SER A 1 160 ? 2.332 8.439 12.390 1.00 94.69 160 SER A C 1
ATOM 1279 O O . SER A 1 160 ? 1.199 8.924 12.432 1.00 94.69 160 SER A O 1
ATOM 1281 N N . ALA A 1 161 ? 2.987 8.296 11.235 1.00 92.06 161 ALA A N 1
ATOM 1282 C CA . ALA A 1 161 ? 2.380 8.615 9.945 1.00 92.06 161 ALA A CA 1
ATOM 1283 C C . ALA A 1 161 ? 1.186 7.705 9.601 1.00 92.06 161 ALA A C 1
ATOM 1285 O O . ALA A 1 161 ? 0.266 8.165 8.934 1.00 92.06 161 ALA A O 1
ATOM 1286 N N . ILE A 1 162 ? 1.191 6.440 10.045 1.00 94.31 162 ILE A N 1
ATOM 1287 C CA . ILE A 1 162 ? 0.090 5.501 9.774 1.00 94.31 162 ILE A CA 1
ATOM 1288 C C . ILE A 1 162 ? -1.140 5.909 10.576 1.00 94.31 162 ILE A C 1
ATOM 1290 O O . ILE A 1 162 ? -2.215 6.016 9.998 1.00 94.31 162 ILE A O 1
ATOM 1294 N N . GLU A 1 163 ? -0.968 6.212 11.866 1.00 97.25 163 GLU A N 1
ATOM 1295 C CA . GLU A 1 163 ? -2.040 6.792 12.680 1.00 97.25 163 GLU A CA 1
ATOM 1296 C C . GLU A 1 163 ? -2.542 8.081 12.003 1.00 97.25 163 GLU A C 1
ATOM 1298 O O . GLU A 1 163 ? -3.729 8.210 11.730 1.00 97.25 163 GLU A O 1
ATOM 1303 N N . ARG A 1 164 ? -1.675 8.995 11.545 1.00 95.50 164 ARG A N 1
ATOM 1304 C CA . ARG A 1 164 ? -2.169 10.185 10.820 1.00 95.50 164 ARG A CA 1
ATOM 1305 C C . ARG A 1 164 ? -3.104 9.849 9.652 1.00 95.50 164 ARG A C 1
ATOM 1307 O O . ARG A 1 164 ? -4.126 10.505 9.510 1.00 95.50 164 ARG A O 1
ATOM 1314 N N . TRP A 1 165 ? -2.805 8.812 8.872 1.00 94.19 165 TRP A N 1
ATOM 1315 C CA . TRP A 1 165 ? -3.680 8.388 7.774 1.00 94.19 165 TRP A CA 1
ATOM 1316 C C . TRP A 1 165 ? -5.007 7.795 8.256 1.00 94.19 165 TRP A C 1
ATOM 1318 O O . TRP A 1 165 ? -6.025 8.039 7.621 1.00 94.19 165 TRP A O 1
ATOM 1328 N N . VAL A 1 166 ? -5.013 7.073 9.380 1.00 96.69 166 VAL A N 1
ATOM 1329 C CA . VAL A 1 166 ? -6.243 6.589 10.031 1.00 96.69 166 VAL A CA 1
ATOM 1330 C C . VAL A 1 166 ? -7.126 7.768 10.435 1.00 96.69 166 VAL A C 1
ATOM 1332 O O . VAL A 1 166 ? -8.320 7.772 10.143 1.00 96.69 166 VAL A O 1
ATOM 1335 N N . LEU A 1 167 ? -6.537 8.786 11.070 1.00 96.88 167 LEU A N 1
ATOM 1336 C CA . LEU A 1 167 ? -7.259 9.991 11.477 1.00 96.88 167 LEU A CA 1
ATOM 1337 C C . LEU A 1 167 ? -7.827 10.744 10.270 1.00 96.88 167 LEU A C 1
ATOM 1339 O O . LEU A 1 167 ? -9.016 11.054 10.254 1.00 96.88 167 LEU A O 1
ATOM 1343 N N . ASP A 1 168 ? -6.985 11.017 9.271 1.00 93.88 168 ASP A N 1
ATOM 1344 C CA . ASP A 1 168 ? -7.375 11.742 8.059 1.00 93.88 168 ASP A CA 1
ATOM 1345 C C . ASP A 1 168 ? -8.528 11.027 7.329 1.00 93.88 168 ASP A C 1
ATOM 1347 O O . ASP A 1 168 ? -9.447 11.677 6.831 1.00 93.88 168 ASP A O 1
ATOM 1351 N N . ASP A 1 169 ? -8.509 9.691 7.299 1.00 95.25 169 ASP A N 1
ATOM 1352 C CA . ASP A 1 169 ? -9.567 8.875 6.706 1.00 95.25 169 ASP A CA 1
ATOM 1353 C C . ASP A 1 169 ? -10.888 8.987 7.485 1.00 95.25 169 ASP A C 1
ATOM 1355 O O . ASP A 1 169 ? -11.926 9.277 6.896 1.00 95.25 169 ASP A O 1
ATOM 1359 N N . TRP A 1 170 ? -10.876 8.860 8.814 1.00 97.06 170 TRP A N 1
ATOM 1360 C CA . TRP A 1 170 ? -12.091 9.051 9.619 1.00 97.06 170 TRP A CA 1
ATOM 1361 C C . TRP A 1 170 ? -12.692 10.455 9.485 1.00 97.06 170 TRP A C 1
ATOM 1363 O O . TRP A 1 170 ? -13.912 10.596 9.362 1.00 97.06 170 TRP A O 1
ATOM 1373 N N . VAL A 1 171 ? -11.842 11.484 9.469 1.00 95.06 171 VAL A N 1
ATOM 1374 C CA . VAL A 1 171 ? -12.268 12.876 9.277 1.00 95.06 171 VAL A CA 1
ATOM 1375 C C . VAL A 1 171 ? -12.877 13.077 7.893 1.00 95.06 171 VAL A C 1
ATOM 1377 O O . VAL A 1 171 ? -13.898 13.754 7.775 1.00 95.06 171 VAL A O 1
ATOM 1380 N N . HIS A 1 172 ? -12.309 12.458 6.854 1.00 92.75 172 HIS A N 1
ATOM 1381 C CA . HIS A 1 172 ? -12.877 12.505 5.508 1.00 92.75 172 HIS A CA 1
ATOM 1382 C C . HIS A 1 172 ? -14.316 11.969 5.467 1.00 92.75 172 HIS A C 1
ATOM 1384 O O . HIS A 1 172 ? -15.178 12.575 4.835 1.00 92.75 172 HIS A O 1
ATOM 1390 N N . PHE A 1 173 ? -14.601 10.895 6.205 1.00 93.00 173 PHE A N 1
ATOM 1391 C CA . PHE A 1 173 ? -15.944 10.317 6.319 1.00 93.00 173 PHE A CA 1
ATOM 1392 C C . PHE A 1 173 ? -16.836 11.002 7.370 1.00 93.00 173 PHE A C 1
ATOM 1394 O O . PHE A 1 173 ? -17.866 10.461 7.769 1.00 93.00 173 PHE A O 1
ATOM 1401 N N . GLY A 1 174 ? -16.471 12.212 7.804 1.00 94.75 174 GLY A N 1
ATOM 140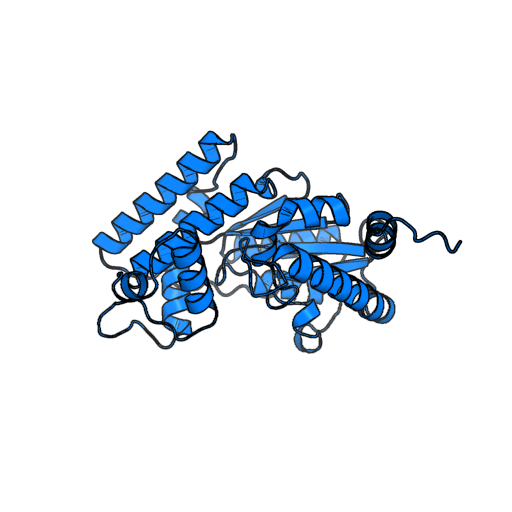2 C CA . GLY A 1 174 ? -17.327 13.075 8.615 1.00 94.75 174 GLY A CA 1
ATOM 1403 C C . GLY A 1 174 ? -17.267 12.819 10.119 1.00 94.75 174 GLY A C 1
ATOM 1404 O O . GLY A 1 174 ? -18.066 13.398 10.855 1.00 94.75 174 GLY A O 1
ATOM 1405 N N . VAL A 1 175 ? -16.332 11.997 10.607 1.00 97.56 175 VAL A N 1
ATOM 1406 C CA . VAL A 1 175 ? -16.123 11.824 12.050 1.00 97.56 175 VAL A CA 1
ATOM 1407 C C . VAL A 1 175 ? -15.154 12.898 12.556 1.00 97.56 175 VAL A C 1
ATOM 1409 O O . VAL A 1 175 ? -13.993 12.902 12.153 1.00 97.56 175 VAL A O 1
ATOM 1412 N N . PRO A 1 176 ? -15.577 13.805 13.459 1.00 97.31 176 PRO A N 1
ATOM 1413 C CA . PRO A 1 176 ? -14.692 14.833 13.998 1.00 97.31 176 PRO A CA 1
ATOM 1414 C C . PRO A 1 176 ? -13.477 14.229 14.701 1.00 97.31 176 PRO A C 1
ATOM 1416 O O . PRO A 1 176 ? -13.613 13.246 15.430 1.00 97.31 176 PRO A O 1
ATOM 1419 N N . GLU A 1 177 ? -12.312 14.866 14.564 1.00 97.44 177 GLU A N 1
ATOM 1420 C CA . GLU A 1 177 ? -11.058 14.406 15.175 1.00 97.44 177 GLU A CA 1
ATOM 1421 C C . GLU A 1 177 ? -11.202 14.119 16.678 1.00 97.44 177 GLU A C 1
ATOM 1423 O O . GLU A 1 177 ? -10.698 13.105 17.160 1.00 97.44 177 GLU A O 1
ATOM 1428 N N . GLN A 1 178 ? -11.934 14.959 17.421 1.00 97.12 178 GLN A N 1
ATOM 1429 C CA . GLN A 1 178 ? -12.155 14.746 18.853 1.00 97.12 178 GLN A CA 1
ATOM 1430 C C . GLN A 1 178 ? -12.870 13.421 19.129 1.00 97.12 178 GLN A C 1
ATOM 1432 O O . GLN A 1 178 ? -12.534 12.758 20.102 1.00 97.12 178 GLN A O 1
ATOM 1437 N N . LYS A 1 179 ? -13.818 13.009 18.274 1.00 98.06 179 LYS A N 1
ATOM 1438 C CA . LYS A 1 179 ? -14.495 11.713 18.408 1.00 98.06 179 LYS A CA 1
ATOM 1439 C C . LYS A 1 179 ? -13.563 10.560 18.060 1.00 98.06 179 LYS A C 1
ATOM 1441 O O . LYS A 1 179 ? -13.562 9.571 18.780 1.00 98.06 179 LYS A O 1
ATOM 1446 N N . VAL A 1 180 ? -12.735 10.704 17.021 1.00 98.06 180 VAL A N 1
ATOM 1447 C CA . VAL A 1 180 ? -11.754 9.669 16.649 1.00 98.06 180 VAL A CA 1
ATOM 1448 C C . VAL A 1 180 ? -10.794 9.397 17.804 1.00 98.06 180 VAL A C 1
ATOM 1450 O O . VAL A 1 180 ? -10.546 8.247 18.135 1.00 98.06 180 VAL A O 1
ATOM 1453 N N . ARG A 1 181 ? -10.323 10.440 18.495 1.00 97.00 181 ARG A N 1
ATOM 1454 C CA . ARG A 1 181 ? -9.452 10.309 19.680 1.00 97.00 181 ARG A CA 1
ATOM 1455 C C . ARG A 1 181 ? -10.109 9.605 20.874 1.00 97.00 181 ARG A C 1
ATOM 1457 O O . ARG A 1 181 ? -9.400 9.186 21.775 1.00 97.00 181 ARG A O 1
ATOM 1464 N N . GLN A 1 182 ? -11.436 9.477 20.889 1.00 98.00 182 GLN A N 1
ATOM 1465 C CA . GLN A 1 182 ? -12.183 8.760 21.929 1.00 98.00 182 GLN A CA 1
ATOM 1466 C C . GLN A 1 182 ? -12.547 7.319 21.525 1.00 98.00 182 GLN A C 1
ATOM 1468 O O . GLN A 1 182 ? -13.045 6.559 22.364 1.00 98.00 182 GLN A O 1
ATOM 1473 N N . MET A 1 183 ? -12.301 6.927 20.269 1.00 98.25 183 MET A N 1
ATOM 1474 C CA . MET A 1 183 ? -12.505 5.557 19.786 1.00 98.25 183 MET A CA 1
ATOM 1475 C C . MET A 1 183 ? -11.510 4.592 20.427 1.00 98.25 183 MET A C 1
ATOM 1477 O O . MET A 1 183 ? -10.410 4.989 20.830 1.00 98.25 183 MET A O 1
ATOM 1481 N N . GLY A 1 184 ? -11.884 3.312 20.486 1.00 98.38 184 GLY A N 1
ATOM 1482 C CA . GLY A 1 184 ? -10.917 2.259 20.781 1.00 98.38 184 GLY A CA 1
ATOM 1483 C C . GLY A 1 184 ? -9.794 2.262 19.740 1.00 98.38 184 GLY A C 1
ATOM 1484 O O . GLY A 1 184 ? -10.023 2.523 18.557 1.00 98.38 184 GLY A O 1
ATOM 1485 N N . TYR A 1 185 ? -8.561 1.987 20.162 1.00 98.25 185 TYR A N 1
ATOM 1486 C CA . TYR A 1 185 ? -7.413 2.017 19.254 1.00 98.25 185 TYR A CA 1
ATOM 1487 C C . TYR A 1 185 ? -7.572 1.009 18.101 1.00 98.25 185 TYR A C 1
ATOM 1489 O O . TYR A 1 185 ? -7.335 1.346 16.937 1.00 98.25 185 TYR A O 1
ATOM 1497 N N . VAL A 1 186 ? -8.030 -0.208 18.417 1.00 98.19 186 VAL A N 1
ATOM 1498 C CA . VAL A 1 186 ? -8.312 -1.261 17.429 1.00 98.19 186 VAL A CA 1
ATOM 1499 C C . VAL A 1 186 ? -9.483 -0.867 16.530 1.00 98.19 186 VAL A C 1
ATOM 1501 O O . VAL A 1 186 ? -9.341 -0.906 15.313 1.00 98.19 186 VAL A O 1
ATOM 1504 N N . GLU A 1 187 ? -10.590 -0.384 17.098 1.00 98.44 187 GLU A N 1
ATOM 1505 C CA . GLU A 1 187 ? -11.762 0.105 16.353 1.00 98.44 187 GLU A CA 1
ATOM 1506 C C . GLU A 1 187 ? -11.378 1.129 15.269 1.00 98.44 187 GLU A C 1
ATOM 1508 O O . GLU A 1 187 ? -11.746 0.986 14.097 1.00 98.44 187 GLU A O 1
ATOM 1513 N N . ALA A 1 188 ? -10.580 2.139 15.633 1.00 98.50 188 ALA A N 1
ATOM 1514 C CA . ALA A 1 188 ? -10.131 3.162 14.696 1.00 98.50 188 ALA A CA 1
ATOM 1515 C C . ALA A 1 188 ? -9.326 2.566 13.526 1.00 98.50 188 ALA A C 1
ATOM 1517 O O . ALA A 1 188 ? -9.546 2.947 12.369 1.00 98.50 188 ALA A O 1
ATOM 1518 N N . LEU A 1 189 ? -8.426 1.617 13.801 1.00 98.38 189 LEU A N 1
ATOM 1519 C CA . LEU A 1 189 ? -7.619 0.947 12.780 1.00 98.38 189 LEU A CA 1
ATOM 1520 C C . LEU A 1 189 ? -8.438 -0.002 11.899 1.00 98.38 189 LEU A C 1
ATOM 1522 O O . LEU A 1 189 ? -8.239 -0.012 10.682 1.00 98.38 189 LEU A O 1
ATOM 1526 N N . LEU A 1 190 ? -9.374 -0.755 12.480 1.00 98.56 190 LEU A N 1
ATOM 1527 C CA . LEU A 1 190 ? -10.282 -1.633 11.741 1.00 98.56 190 LEU A CA 1
ATOM 1528 C C . LEU A 1 190 ? -11.153 -0.835 10.765 1.00 98.56 190 LEU A C 1
ATOM 1530 O O . LEU A 1 190 ? -11.302 -1.226 9.606 1.00 98.56 190 LEU A O 1
ATOM 1534 N N . GLY A 1 191 ? -11.667 0.324 11.189 1.00 98.38 191 GLY A N 1
ATOM 1535 C CA . GLY A 1 191 ? -12.431 1.213 10.314 1.00 98.38 191 GLY A CA 1
ATOM 1536 C C . GLY A 1 191 ? -11.620 1.714 9.116 1.00 98.38 191 GLY A C 1
ATOM 1537 O O . GLY A 1 191 ? -12.117 1.696 7.988 1.00 98.38 191 GLY A O 1
ATOM 1538 N N . TYR A 1 192 ? -10.360 2.098 9.341 1.00 97.88 192 TYR A N 1
ATOM 1539 C CA . TYR A 1 192 ? -9.449 2.478 8.258 1.00 97.88 192 TYR A CA 1
ATOM 1540 C C . TYR A 1 192 ? -9.153 1.300 7.320 1.00 97.88 192 TYR A C 1
ATOM 1542 O O . TYR A 1 192 ? -9.227 1.449 6.100 1.00 97.88 192 TYR A O 1
ATOM 1550 N N . TRP A 1 193 ? -8.881 0.109 7.867 1.00 98.25 193 TRP A N 1
ATOM 1551 C CA . TRP A 1 193 ? -8.673 -1.100 7.067 1.00 98.25 193 TRP A CA 1
ATOM 1552 C C . TRP A 1 193 ? -9.881 -1.399 6.177 1.00 98.25 193 TRP A C 1
ATOM 1554 O O . TRP A 1 193 ? -9.708 -1.594 4.973 1.00 98.25 193 TRP A O 1
ATOM 1564 N N . LYS A 1 194 ? -11.098 -1.351 6.731 1.00 98.44 194 LYS A N 1
ATOM 1565 C CA . LYS A 1 194 ? -12.343 -1.573 5.986 1.00 98.44 194 LYS A CA 1
ATOM 1566 C C . LYS A 1 194 ? -12.458 -0.632 4.792 1.00 98.44 194 LYS A C 1
ATOM 1568 O O . LYS A 1 194 ? -12.603 -1.072 3.652 1.00 98.44 194 LYS A O 1
ATOM 1573 N N . ARG A 1 195 ? -12.355 0.675 5.044 1.00 97.31 195 ARG A N 1
ATOM 1574 C CA . ARG A 1 195 ? -12.552 1.700 4.010 1.00 97.31 195 ARG A CA 1
ATOM 1575 C C . ARG A 1 195 ? -11.445 1.695 2.965 1.00 97.31 195 ARG A C 1
ATOM 1577 O O . ARG A 1 195 ? -11.733 1.911 1.792 1.00 97.31 195 ARG A O 1
ATOM 1584 N N . PHE A 1 196 ? -10.215 1.346 3.342 1.00 97.06 196 PHE A N 1
ATOM 1585 C CA . PHE A 1 196 ? -9.140 1.130 2.375 1.00 97.06 196 PHE A CA 1
ATOM 1586 C C . PHE A 1 196 ? -9.470 -0.003 1.389 1.00 97.06 196 PHE A C 1
ATOM 1588 O O . PHE A 1 196 ? -9.248 0.145 0.187 1.00 97.06 196 PHE A O 1
ATOM 1595 N N . HIS A 1 197 ? -10.031 -1.120 1.862 1.00 97.88 197 HIS A N 1
ATOM 1596 C CA . HIS A 1 197 ? -10.399 -2.245 0.992 1.00 97.88 197 HIS A CA 1
ATOM 1597 C C . HIS A 1 197 ? -11.673 -1.982 0.188 1.00 97.88 197 HIS A C 1
ATOM 1599 O O . HIS A 1 197 ? -11.771 -2.454 -0.946 1.00 97.88 197 HIS A O 1
ATOM 1605 N N . PHE A 1 198 ? -12.610 -1.182 0.707 1.00 97.31 198 PHE A N 1
ATOM 1606 C CA . PHE A 1 198 ? -13.704 -0.642 -0.103 1.00 97.31 198 PHE A CA 1
ATOM 1607 C C . PHE A 1 198 ? -13.162 0.228 -1.239 1.00 97.31 198 PHE A C 1
ATOM 1609 O O . PHE A 1 198 ? -13.496 -0.011 -2.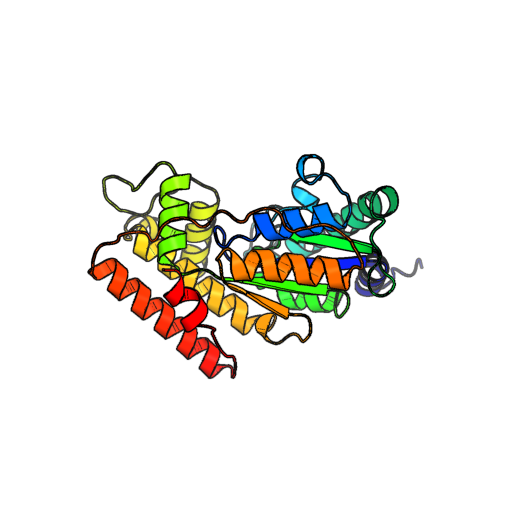397 1.00 97.31 198 PHE A O 1
ATOM 1616 N N . GLN A 1 199 ? -12.263 1.171 -0.929 1.00 95.62 199 GLN A N 1
ATOM 1617 C CA . GLN A 1 199 ? -11.625 2.032 -1.924 1.00 95.62 199 GLN A CA 1
ATOM 1618 C C . GLN A 1 199 ? -10.873 1.214 -2.983 1.00 95.62 199 GLN A C 1
ATOM 1620 O O . GLN A 1 199 ? -10.973 1.492 -4.176 1.00 95.62 199 GLN A O 1
ATOM 1625 N N . MET A 1 200 ? -10.133 0.185 -2.562 1.00 95.56 200 MET A N 1
ATOM 1626 C CA . MET A 1 200 ? -9.423 -0.707 -3.475 1.00 95.56 200 MET A CA 1
ATOM 1627 C C . MET A 1 200 ? -10.385 -1.385 -4.458 1.00 95.56 200 MET A C 1
ATOM 1629 O O . MET A 1 200 ? -10.124 -1.364 -5.661 1.00 95.56 200 MET A O 1
ATOM 1633 N N . ALA A 1 201 ? -11.510 -1.920 -3.978 1.00 96.00 201 ALA A N 1
ATOM 1634 C CA . ALA A 1 201 ? -12.507 -2.553 -4.836 1.00 96.00 201 ALA A CA 1
ATOM 1635 C C . ALA A 1 201 ? -13.162 -1.563 -5.812 1.00 96.00 201 ALA A C 1
ATOM 1637 O O . ALA A 1 201 ? -13.155 -1.814 -7.017 1.00 96.00 201 ALA A O 1
ATOM 1638 N N . ILE A 1 202 ? -13.653 -0.412 -5.331 1.00 95.50 202 ILE A N 1
ATOM 1639 C CA . ILE A 1 202 ? -14.336 0.572 -6.196 1.00 95.50 202 ILE A CA 1
ATOM 1640 C C . ILE A 1 202 ? -13.396 1.243 -7.197 1.00 95.50 202 ILE A C 1
ATOM 1642 O O . ILE A 1 202 ? -13.841 1.671 -8.255 1.00 95.50 202 ILE A O 1
ATOM 1646 N N . SER A 1 203 ? -12.096 1.318 -6.893 1.00 92.56 203 SER A N 1
ATOM 1647 C CA . SER A 1 203 ? -11.108 1.870 -7.822 1.00 92.56 203 SER A CA 1
ATOM 1648 C C . SER A 1 203 ? -10.952 1.024 -9.092 1.00 92.56 203 SER A C 1
ATOM 1650 O O . SER A 1 203 ? -10.407 1.496 -10.083 1.00 92.56 203 SER A O 1
ATOM 1652 N N . GLY A 1 204 ? -11.392 -0.239 -9.071 1.00 90.94 204 GLY A N 1
ATOM 1653 C CA . GLY A 1 204 ? -11.274 -1.161 -10.198 1.00 90.94 204 GLY A CA 1
ATOM 1654 C C . GLY A 1 204 ? -9.882 -1.775 -10.376 1.00 90.94 204 GLY A C 1
ATOM 1655 O O . GLY A 1 204 ? -9.719 -2.631 -11.243 1.00 90.94 204 GLY A O 1
ATOM 1656 N N . VAL A 1 205 ? -8.886 -1.418 -9.548 1.00 93.94 205 VAL A N 1
ATOM 1657 C CA . VAL A 1 205 ? -7.533 -2.007 -9.626 1.00 93.94 205 VAL A CA 1
ATOM 1658 C C . VAL A 1 205 ? -7.554 -3.525 -9.475 1.00 93.94 205 VAL A C 1
ATOM 1660 O O . VAL A 1 205 ? -6.797 -4.212 -10.153 1.00 93.94 205 VAL A O 1
ATOM 1663 N N . VAL A 1 206 ? -8.450 -4.062 -8.644 1.00 94.38 206 VAL A N 1
ATOM 1664 C CA . VAL A 1 206 ? -8.583 -5.507 -8.399 1.00 94.38 206 VAL A CA 1
ATOM 1665 C C . VAL A 1 206 ? -8.933 -6.276 -9.678 1.00 94.38 206 VAL A C 1
ATOM 1667 O O . VAL A 1 206 ? -8.449 -7.386 -9.868 1.00 94.38 206 VAL A O 1
ATOM 1670 N N . GLY A 1 207 ? -9.733 -5.682 -10.569 1.00 91.00 207 GLY A N 1
ATOM 1671 C CA . GLY A 1 207 ? -10.196 -6.320 -11.805 1.00 91.00 207 GLY A CA 1
ATOM 1672 C C . GLY A 1 207 ? -9.258 -6.153 -13.004 1.00 91.00 207 GLY A C 1
ATOM 1673 O O . GLY A 1 207 ? -9.578 -6.622 -14.094 1.00 91.00 207 GLY A O 1
ATOM 1674 N N . MET A 1 208 ? -8.123 -5.466 -12.849 1.00 91.69 208 MET A N 1
ATOM 1675 C CA . MET A 1 208 ? -7.185 -5.280 -13.958 1.00 91.69 208 MET A CA 1
ATOM 1676 C C . MET A 1 208 ? -6.485 -6.606 -14.306 1.00 91.69 208 MET A C 1
ATOM 1678 O O . MET A 1 208 ? -6.005 -7.288 -13.403 1.00 91.69 208 MET A O 1
ATOM 1682 N N . PRO A 1 209 ? -6.310 -6.949 -15.597 1.00 91.69 209 PRO A N 1
ATOM 1683 C CA . PRO A 1 209 ? -5.632 -8.189 -15.998 1.00 91.69 209 PRO A CA 1
ATOM 1684 C C . PRO A 1 209 ? -4.176 -8.305 -15.522 1.00 91.69 209 PRO A C 1
ATOM 1686 O O . PRO A 1 209 ? -3.624 -9.397 -15.471 1.00 91.69 209 PRO A O 1
ATOM 1689 N N . THR A 1 210 ? -3.536 -7.177 -15.205 1.00 93.25 210 THR A N 1
ATOM 1690 C CA . THR A 1 210 ? -2.149 -7.096 -14.721 1.00 93.25 210 THR A CA 1
ATOM 1691 C C . THR A 1 210 ? -2.049 -7.025 -13.193 1.00 93.25 210 THR A C 1
ATOM 1693 O O . THR A 1 210 ? -0.984 -6.720 -12.648 1.00 93.25 210 THR A O 1
ATOM 1696 N N . THR A 1 211 ? -3.157 -7.271 -12.491 1.00 95.62 211 THR A N 1
ATOM 1697 C CA . THR A 1 211 ? -3.224 -7.265 -11.032 1.00 95.62 211 THR A CA 1
ATOM 1698 C C . THR A 1 211 ? -3.039 -8.662 -10.462 1.00 95.62 211 THR A C 1
ATOM 1700 O O . THR A 1 211 ? -3.697 -9.614 -10.870 1.00 95.62 211 THR A O 1
ATOM 1703 N N . ARG A 1 212 ? -2.192 -8.763 -9.438 1.00 96.56 212 ARG A N 1
ATOM 1704 C CA . ARG A 1 212 ? -2.025 -9.954 -8.604 1.00 96.56 212 ARG A CA 1
ATOM 1705 C C . ARG A 1 212 ? -2.209 -9.581 -7.139 1.00 96.56 212 ARG A C 1
ATOM 1707 O O . ARG A 1 212 ? -1.527 -8.687 -6.642 1.00 96.56 212 ARG A O 1
ATOM 1714 N N . ILE A 1 213 ? -3.088 -10.288 -6.432 1.00 97.44 213 ILE A N 1
ATOM 1715 C CA . ILE A 1 213 ? -3.185 -10.186 -4.971 1.00 97.44 213 ILE A CA 1
ATOM 1716 C C . ILE A 1 213 ? -2.097 -11.065 -4.346 1.00 97.44 213 ILE A C 1
ATOM 1718 O O . ILE A 1 213 ? -1.911 -12.212 -4.744 1.00 97.44 213 ILE A O 1
ATOM 1722 N N . VAL A 1 214 ? -1.370 -10.517 -3.373 1.00 97.88 214 VAL A N 1
ATOM 1723 C CA . VAL A 1 214 ? -0.286 -11.190 -2.650 1.00 97.88 214 VAL A CA 1
ATOM 1724 C C . VAL A 1 214 ? -0.603 -11.170 -1.150 1.00 97.88 214 VAL A C 1
ATOM 1726 O O . VAL A 1 214 ? -0.354 -10.164 -0.474 1.00 97.88 214 VAL A O 1
ATOM 1729 N N . PRO A 1 215 ? -1.178 -12.257 -0.608 1.00 96.88 215 PRO A N 1
ATOM 1730 C CA . PRO A 1 215 ? -1.425 -12.390 0.823 1.00 96.88 215 PRO A CA 1
ATOM 1731 C C . PRO A 1 215 ? -0.115 -12.389 1.623 1.00 96.88 215 PRO A C 1
ATOM 1733 O O . PRO A 1 215 ? 0.895 -12.943 1.193 1.00 96.88 215 PRO A O 1
ATOM 1736 N N . TYR A 1 216 ? -0.121 -11.789 2.809 1.00 96.44 216 TYR A N 1
ATOM 1737 C CA . TYR A 1 216 ? 1.020 -11.745 3.722 1.00 96.44 216 TYR A CA 1
ATOM 1738 C C . TYR A 1 216 ? 1.393 -13.142 4.196 1.00 96.44 216 TYR A C 1
ATOM 1740 O O . TYR A 1 216 ? 0.515 -13.859 4.643 1.00 96.44 216 TYR A O 1
ATOM 1748 N N . GLY A 1 217 ? 2.664 -13.526 4.122 1.00 94.94 217 GLY A N 1
ATOM 1749 C CA . GLY A 1 217 ? 3.169 -14.831 4.561 1.00 94.94 217 GLY A CA 1
ATOM 1750 C C . GLY A 1 217 ? 4.351 -15.265 3.702 1.00 94.94 217 GLY A C 1
ATOM 1751 O O . GLY A 1 217 ? 4.461 -14.805 2.565 1.00 94.94 217 GLY A O 1
ATOM 1752 N N . ALA A 1 218 ? 5.232 -16.111 4.243 1.00 95.38 218 ALA A N 1
ATOM 1753 C CA . ALA A 1 218 ? 6.503 -16.449 3.600 1.00 95.38 218 ALA A CA 1
ATOM 1754 C C . ALA A 1 218 ? 6.304 -16.986 2.183 1.00 95.38 218 ALA A C 1
ATOM 1756 O O . ALA A 1 218 ? 6.744 -16.344 1.238 1.00 95.38 218 ALA A O 1
ATOM 1757 N N . GLU A 1 219 ? 5.546 -18.071 2.044 1.00 95.44 219 GLU A N 1
ATOM 1758 C CA . GLU A 1 219 ? 5.279 -18.738 0.767 1.00 95.44 219 GLU A CA 1
ATOM 1759 C C . GLU A 1 219 ? 4.710 -17.794 -0.302 1.00 95.44 219 GLU A C 1
ATOM 1761 O O . GLU A 1 219 ? 5.221 -17.724 -1.415 1.00 95.44 219 GLU A O 1
ATOM 1766 N N . ALA A 1 220 ? 3.675 -17.013 0.027 1.00 96.44 220 ALA A N 1
ATOM 1767 C CA . ALA A 1 220 ? 3.064 -16.116 -0.954 1.00 96.44 220 ALA A CA 1
ATOM 1768 C C . ALA A 1 220 ? 3.992 -14.954 -1.341 1.00 96.44 220 ALA A C 1
ATOM 1770 O O . ALA A 1 220 ? 3.990 -14.529 -2.495 1.00 96.44 220 ALA A O 1
ATOM 1771 N N . MET A 1 221 ? 4.771 -14.426 -0.392 1.00 97.88 221 MET A N 1
ATOM 1772 C CA . MET A 1 221 ? 5.675 -13.299 -0.631 1.00 97.88 221 MET A CA 1
ATOM 1773 C C . MET A 1 221 ? 6.908 -13.724 -1.427 1.00 97.88 221 MET A C 1
ATOM 1775 O O . MET A 1 221 ? 7.233 -13.070 -2.420 1.00 97.88 221 MET A O 1
ATOM 1779 N N . THR A 1 222 ? 7.570 -14.813 -1.027 1.00 98.19 222 THR A N 1
ATOM 1780 C CA . THR A 1 222 ? 8.725 -15.356 -1.755 1.00 98.19 222 THR A CA 1
ATOM 1781 C C . THR A 1 222 ? 8.291 -15.919 -3.102 1.00 98.19 222 THR A C 1
ATOM 1783 O O . THR A 1 222 ? 8.935 -15.617 -4.097 1.00 98.19 222 THR A O 1
ATOM 1786 N N . GLY A 1 223 ? 7.154 -16.617 -3.184 1.00 98.06 223 GLY A N 1
ATOM 1787 C CA . GLY A 1 223 ? 6.607 -17.126 -4.445 1.00 98.06 223 GLY A CA 1
ATOM 1788 C C . GLY A 1 223 ? 6.189 -16.019 -5.418 1.00 98.06 223 GLY A C 1
ATOM 1789 O O . GLY A 1 223 ? 6.381 -16.141 -6.626 1.00 98.06 223 GLY A O 1
ATOM 1790 N N . ALA A 1 224 ? 5.662 -14.892 -4.923 1.00 98.19 224 ALA A N 1
ATOM 1791 C CA . ALA A 1 224 ? 5.410 -13.729 -5.773 1.00 98.19 224 ALA A CA 1
ATOM 1792 C C . ALA A 1 224 ? 6.709 -13.100 -6.295 1.00 98.19 224 ALA A C 1
ATOM 1794 O O . ALA A 1 224 ? 6.767 -12.724 -7.463 1.00 98.19 224 ALA A O 1
ATOM 1795 N N . ALA A 1 225 ? 7.740 -12.995 -5.453 1.00 98.31 225 ALA A N 1
ATOM 1796 C CA . ALA A 1 225 ? 9.049 -12.495 -5.861 1.00 98.31 225 ALA A CA 1
ATOM 1797 C C . ALA A 1 225 ? 9.750 -13.433 -6.858 1.00 98.31 225 ALA A C 1
ATOM 1799 O O . ALA A 1 225 ? 10.246 -12.950 -7.870 1.00 98.31 225 ALA A O 1
ATOM 1800 N N . GLY A 1 226 ? 9.728 -14.746 -6.615 1.00 98.19 226 GLY A N 1
ATOM 1801 C CA . GLY A 1 226 ? 10.312 -15.760 -7.496 1.00 98.19 226 GLY A CA 1
ATOM 1802 C C . GLY A 1 226 ? 9.684 -15.729 -8.884 1.00 98.19 226 GLY A C 1
ATOM 1803 O O . GLY A 1 226 ? 10.400 -15.574 -9.866 1.00 98.19 226 GLY A O 1
ATOM 1804 N N . GLN A 1 227 ? 8.348 -15.701 -8.966 1.00 97.75 227 GLN A N 1
ATOM 1805 C CA . GLN A 1 227 ? 7.664 -15.569 -10.257 1.00 97.75 227 GLN A CA 1
ATOM 1806 C C . GLN A 1 227 ? 8.067 -14.291 -11.004 1.00 97.75 227 GLN A C 1
ATOM 1808 O O . GLN A 1 227 ? 8.227 -14.312 -12.217 1.00 97.75 227 GLN A O 1
ATOM 1813 N N . LEU A 1 228 ? 8.241 -13.165 -10.299 1.00 97.50 228 LEU A N 1
ATOM 1814 C CA . LEU A 1 228 ? 8.705 -11.930 -10.936 1.00 97.50 228 LEU A CA 1
ATOM 1815 C C . LEU A 1 228 ? 10.128 -12.089 -11.481 1.00 97.50 228 LEU A C 1
ATOM 1817 O O . LEU A 1 228 ? 10.416 -11.584 -12.559 1.00 97.50 228 LEU A O 1
ATOM 1821 N N . PHE A 1 229 ? 11.016 -12.769 -10.758 1.00 98.00 229 PHE A N 1
ATOM 1822 C CA . PHE A 1 229 ? 12.389 -13.003 -11.209 1.00 98.00 229 PHE A CA 1
ATOM 1823 C C . PHE A 1 229 ? 12.424 -13.903 -12.445 1.00 98.00 229 PHE A C 1
ATOM 1825 O O . PHE A 1 229 ? 13.093 -13.555 -13.417 1.00 98.00 229 PHE A O 1
ATOM 1832 N N . GLU A 1 230 ? 11.625 -14.972 -12.454 1.00 97.12 230 GLU A N 1
ATOM 1833 C CA . GLU A 1 230 ? 11.417 -15.835 -13.620 1.00 97.12 230 GLU A CA 1
ATOM 1834 C C . GLU A 1 230 ? 10.877 -15.044 -14.820 1.00 97.12 230 GLU A C 1
ATOM 1836 O O . GLU A 1 230 ? 11.462 -15.084 -15.902 1.00 97.12 230 GLU A O 1
ATOM 1841 N N . ASP A 1 231 ? 9.817 -14.252 -14.621 1.00 95.56 231 ASP A N 1
ATOM 1842 C CA . ASP A 1 231 ? 9.201 -13.417 -15.662 1.00 95.56 231 ASP A CA 1
ATOM 1843 C C . ASP A 1 231 ? 10.186 -12.388 -16.246 1.00 95.56 231 ASP A C 1
ATOM 1845 O O . ASP A 1 231 ? 10.063 -11.969 -17.402 1.00 95.56 231 ASP A O 1
ATOM 1849 N N . PHE A 1 232 ? 11.149 -11.949 -15.436 1.00 96.94 232 PHE A N 1
ATOM 1850 C CA . PHE A 1 232 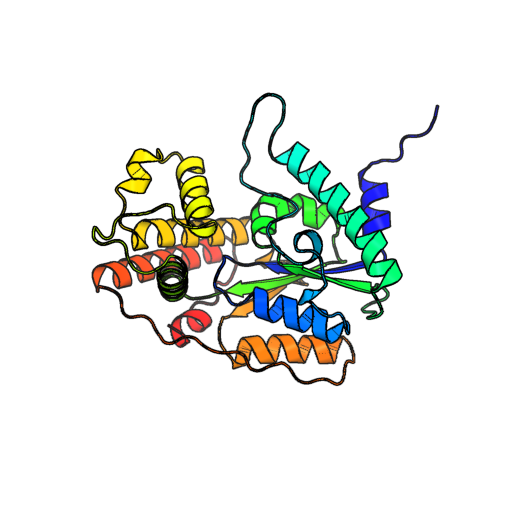? 12.209 -11.027 -15.826 1.00 96.94 232 PHE A CA 1
ATOM 1851 C C . PHE A 1 232 ? 13.449 -11.719 -16.407 1.00 96.94 232 PHE A C 1
ATOM 1853 O O . PHE A 1 232 ? 14.320 -11.027 -16.936 1.00 96.94 232 PHE A O 1
ATOM 1860 N N . GLY A 1 233 ? 13.544 -13.049 -16.325 1.00 96.12 233 GLY A N 1
ATOM 1861 C CA . GLY A 1 233 ? 14.730 -13.806 -16.726 1.00 96.12 233 GLY A CA 1
ATOM 1862 C C . GLY A 1 233 ? 15.955 -13.518 -15.853 1.00 96.12 233 GLY A C 1
ATOM 1863 O O . GLY A 1 233 ? 17.076 -13.496 -16.361 1.00 96.12 233 GLY A O 1
ATOM 1864 N N . VAL A 1 234 ? 15.749 -13.237 -14.563 1.00 96.19 234 VAL A N 1
ATOM 1865 C CA . VAL A 1 234 ? 16.821 -12.955 -13.599 1.00 96.19 234 VAL A CA 1
ATOM 1866 C C . VAL A 1 234 ? 17.066 -14.187 -12.734 1.00 96.19 234 VAL A C 1
ATOM 1868 O O . VAL A 1 234 ? 16.161 -14.658 -12.054 1.00 96.19 234 VAL A O 1
ATOM 1871 N N . ASP A 1 235 ? 18.309 -14.664 -12.722 1.00 96.06 235 ASP A N 1
ATOM 1872 C CA . ASP A 1 235 ? 18.741 -15.834 -11.950 1.00 96.06 235 ASP A CA 1
ATOM 1873 C C . ASP A 1 235 ? 19.202 -15.428 -10.538 1.00 96.06 235 ASP A C 1
ATOM 1875 O O . ASP A 1 235 ? 20.393 -15.266 -10.262 1.00 96.06 235 ASP A O 1
ATOM 1879 N N . ILE A 1 236 ? 18.234 -15.148 -9.662 1.00 96.62 236 ILE A N 1
ATOM 1880 C CA . ILE A 1 236 ? 18.453 -14.875 -8.235 1.00 96.62 236 ILE A CA 1
ATOM 1881 C C . ILE A 1 236 ? 17.324 -15.483 -7.404 1.00 96.62 236 ILE A C 1
ATOM 1883 O O . ILE A 1 236 ? 16.188 -15.568 -7.855 1.00 96.62 236 ILE A O 1
ATOM 1887 N N . GLU A 1 237 ? 17.608 -15.780 -6.138 1.00 97.06 237 GLU A N 1
ATOM 1888 C CA . GLU A 1 237 ? 16.589 -16.229 -5.188 1.00 97.06 237 GLU A CA 1
ATOM 1889 C C . GLU A 1 237 ? 15.948 -15.057 -4.414 1.00 97.06 237 GLU A C 1
ATOM 1891 O O . GLU A 1 237 ? 16.628 -14.061 -4.081 1.00 97.06 237 GLU A O 1
ATOM 1896 N N . PRO A 1 238 ? 14.642 -15.144 -4.085 1.00 97.75 238 PRO A N 1
ATOM 1897 C CA . PRO A 1 238 ? 13.995 -14.227 -3.153 1.00 97.75 238 PRO A CA 1
ATOM 1898 C C . PRO A 1 238 ? 14.697 -14.217 -1.795 1.00 97.75 238 PRO A C 1
ATOM 1900 O O . PRO A 1 238 ? 15.081 -15.256 -1.267 1.00 97.75 238 PRO A O 1
ATOM 1903 N N . GLU A 1 239 ? 14.839 -13.037 -1.184 1.00 97.69 239 GLU A N 1
ATOM 1904 C CA . GLU A 1 239 ? 15.274 -12.992 0.218 1.00 97.69 239 GLU A CA 1
ATOM 1905 C C . GLU A 1 239 ? 14.226 -13.648 1.120 1.00 97.69 239 GLU A C 1
ATOM 1907 O O . GLU A 1 239 ? 13.027 -13.605 0.835 1.00 97.69 239 GLU A O 1
ATOM 1912 N N . GLU A 1 240 ? 14.673 -14.166 2.260 1.00 97.50 240 GLU A N 1
ATOM 1913 C CA . GLU A 1 240 ? 13.789 -14.684 3.297 1.00 97.50 240 GLU A CA 1
ATOM 1914 C C . GLU A 1 240 ? 12.736 -13.639 3.708 1.00 97.50 240 GLU A C 1
ATOM 1916 O O . GLU A 1 240 ? 13.042 -12.475 4.003 1.00 97.50 240 GLU A O 1
ATOM 1921 N N . PHE A 1 241 ? 11.476 -14.068 3.758 1.00 97.25 241 PHE A N 1
ATOM 1922 C CA . PHE A 1 241 ? 10.389 -13.259 4.284 1.00 97.25 241 PHE A CA 1
ATOM 1923 C C . PHE A 1 241 ? 10.091 -13.635 5.734 1.00 97.25 241 PHE A C 1
ATOM 1925 O O . PHE A 1 241 ? 9.546 -14.700 6.015 1.00 97.25 241 PHE A O 1
ATOM 1932 N N . LYS A 1 242 ? 10.387 -12.717 6.656 1.00 94.19 242 LYS A N 1
ATOM 1933 C CA . LYS A 1 242 ? 10.086 -12.897 8.080 1.00 94.19 242 LYS A CA 1
ATOM 1934 C C . LYS A 1 242 ? 8.598 -12.689 8.346 1.00 94.19 242 LYS A C 1
ATOM 1936 O O . LYS A 1 242 ? 8.087 -11.569 8.229 1.00 94.19 242 LYS A O 1
ATOM 1941 N N . VAL A 1 243 ? 7.925 -13.774 8.707 1.00 92.94 243 VAL A N 1
ATOM 1942 C CA . VAL A 1 243 ? 6.529 -13.773 9.148 1.00 92.94 243 VAL A CA 1
ATOM 1943 C C . VAL A 1 243 ? 6.497 -13.325 10.606 1.00 92.94 243 VAL A C 1
ATOM 1945 O O . VAL A 1 243 ? 7.305 -13.774 11.410 1.00 92.94 243 VAL A O 1
ATOM 1948 N N . ALA A 1 244 ? 5.625 -12.375 10.927 1.00 91.25 244 ALA A N 1
ATOM 1949 C CA . ALA A 1 244 ? 5.368 -12.000 12.311 1.00 91.25 244 ALA A CA 1
ATOM 1950 C C . ALA A 1 244 ? 4.363 -12.970 12.936 1.00 91.25 244 ALA A C 1
ATOM 1952 O O . ALA A 1 244 ? 3.459 -13.425 12.235 1.00 91.25 244 ALA A O 1
ATOM 1953 N N . GLU A 1 245 ? 4.510 -13.204 14.235 1.00 90.00 245 GLU A N 1
ATOM 1954 C CA . GLU A 1 245 ? 3.614 -14.063 15.006 1.00 90.00 245 GLU A CA 1
ATOM 1955 C C . GLU A 1 245 ? 2.146 -13.597 14.931 1.00 90.00 245 GLU A C 1
ATOM 1957 O O . GLU A 1 245 ? 1.885 -12.384 14.823 1.00 90.00 245 GLU A O 1
ATOM 1962 N N . PRO A 1 246 ? 1.196 -14.547 15.000 1.00 88.56 246 PRO A N 1
ATOM 1963 C CA . PRO A 1 246 ? -0.201 -14.294 15.334 1.00 88.56 246 PRO A CA 1
ATOM 1964 C C . PRO A 1 246 ? -0.338 -13.360 16.540 1.00 88.56 246 PRO A C 1
ATOM 1966 O O . PRO A 1 246 ? 0.289 -13.605 17.574 1.00 88.56 246 PRO A O 1
ATOM 1969 N N . PRO A 1 247 ? -1.099 -12.259 16.443 1.00 92.56 247 PRO A N 1
ATOM 1970 C CA . PRO A 1 247 ? -1.330 -11.403 17.592 1.00 92.56 247 PRO A CA 1
ATOM 1971 C C . PRO A 1 247 ? -2.486 -11.929 18.450 1.00 92.56 247 PRO A C 1
ATOM 1973 O O . PRO A 1 247 ? -3.447 -12.492 17.935 1.00 92.56 247 PRO A O 1
ATOM 1976 N N . GLU A 1 248 ? -2.444 -11.634 19.743 1.00 92.00 248 GLU A N 1
ATOM 1977 C CA . GLU A 1 248 ? -3.545 -11.910 20.669 1.00 92.00 248 GLU A CA 1
ATOM 1978 C C . GLU A 1 248 ? -4.320 -10.617 20.951 1.00 92.00 248 GLU A C 1
ATOM 1980 O O . GLU A 1 248 ? -3.733 -9.597 21.325 1.00 92.00 248 GLU A O 1
ATOM 1985 N N . PHE A 1 249 ? -5.641 -10.646 20.772 1.00 94.69 249 PHE A N 1
ATOM 1986 C CA . PHE A 1 249 ? -6.532 -9.514 21.035 1.00 94.69 249 PHE A CA 1
ATOM 1987 C C . PHE A 1 249 ? -7.673 -9.921 21.973 1.00 94.69 249 PHE A C 1
ATOM 1989 O O . PHE A 1 249 ? -7.873 -11.095 22.273 1.00 94.69 249 PHE A O 1
ATOM 1996 N N . GLN A 1 250 ? -8.407 -8.938 22.498 1.00 94.50 250 GLN A N 1
ATOM 1997 C CA . GLN A 1 250 ? -9.576 -9.228 23.329 1.00 94.50 250 GLN A CA 1
ATOM 1998 C C . GLN A 1 250 ? -10.705 -9.822 22.468 1.00 94.50 250 GLN A C 1
ATOM 2000 O O . GLN A 1 250 ? -10.822 -9.516 21.283 1.00 94.50 250 GLN A O 1
ATOM 2005 N N . ALA A 1 251 ? -11.558 -10.665 23.057 1.00 96.31 251 ALA A N 1
ATOM 2006 C CA . ALA A 1 251 ? -12.599 -11.385 22.313 1.00 96.31 251 ALA A CA 1
ATOM 2007 C C . ALA A 1 251 ? -13.589 -10.453 21.581 1.00 96.31 251 ALA A C 1
ATOM 2009 O O . ALA A 1 251 ? -14.101 -10.789 20.514 1.00 96.31 251 ALA A O 1
ATOM 2010 N N . ASP A 1 252 ? -13.857 -9.271 22.134 1.00 96.75 252 ASP A N 1
ATOM 2011 C CA . ASP A 1 252 ? -14.670 -8.233 21.499 1.00 96.75 252 ASP A CA 1
ATOM 2012 C C . ASP A 1 252 ? -13.954 -7.579 20.303 1.00 96.75 252 ASP A C 1
ATOM 2014 O O . ASP A 1 252 ? -14.583 -7.311 19.278 1.00 96.75 252 ASP A O 1
ATOM 2018 N N . GLU A 1 253 ? -12.637 -7.384 20.386 1.00 96.50 253 GLU A N 1
ATOM 2019 C CA . GLU A 1 253 ? -11.796 -6.898 19.284 1.00 96.50 253 GLU A CA 1
ATOM 2020 C C . GLU A 1 253 ? -11.697 -7.927 18.145 1.00 96.50 253 GLU A C 1
ATOM 2022 O O . GLU A 1 253 ? -11.777 -7.561 16.969 1.00 96.50 253 GLU A O 1
ATOM 2027 N N . GLU A 1 254 ? -11.591 -9.216 18.478 1.00 96.38 254 GLU A N 1
ATOM 2028 C CA . GLU A 1 254 ? -11.641 -10.324 17.517 1.00 96.38 254 GLU A CA 1
ATOM 2029 C C . GLU A 1 254 ? -12.997 -10.417 16.817 1.00 96.38 254 GLU A C 1
ATOM 2031 O O . GLU A 1 254 ? -13.059 -10.504 15.586 1.00 96.38 254 GLU A O 1
ATOM 2036 N N . ALA A 1 255 ? -14.094 -10.317 17.573 1.00 97.12 255 ALA A N 1
ATOM 2037 C CA . ALA A 1 255 ? -15.440 -10.288 17.012 1.00 97.12 255 ALA A CA 1
ATOM 2038 C C . ALA A 1 255 ? -15.641 -9.083 16.075 1.00 97.12 255 ALA A C 1
ATOM 2040 O O . ALA A 1 255 ? -16.179 -9.233 14.974 1.00 97.12 255 ALA A O 1
ATOM 2041 N N . MET A 1 256 ? -15.151 -7.901 16.466 1.00 97.94 256 MET A N 1
ATOM 2042 C CA . MET A 1 256 ? -15.204 -6.691 15.642 1.00 97.94 256 MET A CA 1
ATOM 2043 C C . MET A 1 256 ? -14.393 -6.846 14.351 1.00 97.94 256 MET A C 1
ATOM 2045 O O . MET A 1 256 ? -14.861 -6.477 13.271 1.00 97.94 256 MET A O 1
ATOM 2049 N N . ALA A 1 257 ? -13.189 -7.415 14.436 1.00 97.56 257 ALA A N 1
ATOM 2050 C CA . ALA A 1 257 ? -12.361 -7.681 13.268 1.00 97.56 257 ALA A CA 1
ATOM 2051 C C . ALA A 1 257 ? -13.035 -8.671 12.317 1.00 97.56 257 ALA A C 1
ATOM 2053 O O . ALA A 1 257 ? -13.080 -8.417 11.112 1.00 97.56 257 ALA A O 1
ATOM 2054 N N . LYS A 1 258 ? -13.619 -9.752 12.849 1.00 97.06 258 LYS A N 1
ATOM 2055 C CA . LYS A 1 258 ? -14.377 -10.715 12.050 1.00 97.06 258 LYS A CA 1
ATOM 2056 C C . LYS A 1 258 ? -15.518 -10.035 11.298 1.00 97.06 258 LYS A C 1
ATOM 2058 O O . LYS A 1 258 ? -15.607 -10.207 10.084 1.00 97.06 258 LYS A O 1
ATOM 2063 N N . GLN A 1 259 ? -16.331 -9.232 11.986 1.00 98.25 259 GLN A N 1
ATOM 2064 C CA . GLN A 1 259 ? -17.420 -8.484 11.355 1.00 98.25 259 GLN A CA 1
ATOM 2065 C C . GLN A 1 259 ? -16.900 -7.575 10.233 1.00 98.25 259 GLN A C 1
ATOM 2067 O O . GLN A 1 259 ? -17.462 -7.546 9.142 1.00 98.25 259 GLN A O 1
ATOM 2072 N N . VAL A 1 260 ? -15.806 -6.850 10.475 1.00 98.38 260 VAL A N 1
ATOM 2073 C CA . VAL A 1 260 ? -15.204 -5.960 9.474 1.00 98.38 260 VAL A CA 1
ATOM 2074 C C . VAL A 1 260 ? -14.740 -6.721 8.232 1.00 98.38 260 VAL A C 1
ATOM 2076 O O . VAL A 1 260 ? -14.939 -6.236 7.117 1.00 98.38 260 VAL A O 1
ATOM 2079 N N . VAL A 1 261 ? -14.133 -7.897 8.391 1.00 98.38 261 VAL A N 1
ATOM 2080 C CA . VAL A 1 261 ? -13.718 -8.710 7.242 1.00 98.38 261 VAL A CA 1
ATOM 2081 C C . VAL A 1 261 ? -14.937 -9.279 6.505 1.00 98.38 261 VAL A C 1
ATOM 2083 O O . VAL A 1 261 ? -14.954 -9.227 5.276 1.00 98.38 261 VAL A O 1
ATOM 2086 N N . ASP A 1 262 ? -15.971 -9.732 7.221 1.00 98.38 262 ASP A N 1
ATOM 2087 C CA . ASP A 1 262 ? -17.229 -10.211 6.626 1.00 98.38 262 ASP A CA 1
ATOM 2088 C C . ASP A 1 262 ? -17.908 -9.094 5.792 1.00 98.38 262 ASP A C 1
ATOM 2090 O O . ASP A 1 262 ? -18.372 -9.330 4.675 1.00 98.38 262 ASP A O 1
ATOM 2094 N N . GLU A 1 263 ? -17.900 -7.847 6.280 1.00 98.62 263 GLU A N 1
ATOM 2095 C CA . GLU A 1 263 ? -18.397 -6.671 5.546 1.00 98.62 263 GLU A CA 1
ATOM 2096 C C . GLU A 1 263 ? -17.573 -6.371 4.280 1.00 98.62 263 GLU A C 1
ATOM 2098 O O . GLU A 1 263 ? -18.142 -6.040 3.236 1.00 98.62 263 GLU A O 1
ATOM 2103 N N . VAL A 1 264 ? -16.240 -6.485 4.346 1.00 98.56 264 VAL A N 1
ATOM 2104 C CA . VAL A 1 264 ? -15.356 -6.297 3.179 1.00 98.56 264 VAL A CA 1
ATOM 2105 C C . VAL A 1 264 ? -15.590 -7.362 2.122 1.00 98.56 264 VAL A C 1
ATOM 2107 O O . VAL A 1 264 ? -15.732 -7.026 0.944 1.00 98.56 264 VAL A O 1
ATOM 2110 N N . GLU A 1 265 ? -15.685 -8.622 2.527 1.00 98.44 265 GLU A N 1
ATOM 2111 C CA . GLU A 1 265 ? -15.973 -9.728 1.624 1.00 98.44 265 GLU A CA 1
ATOM 2112 C C . GLU A 1 265 ? -17.338 -9.563 0.944 1.00 98.44 265 GLU A C 1
ATOM 2114 O O . GLU A 1 265 ? -17.433 -9.643 -0.285 1.00 98.44 265 GLU A O 1
ATOM 2119 N N . ALA A 1 266 ? -18.384 -9.251 1.716 1.00 98.56 266 ALA A N 1
ATOM 2120 C CA . ALA A 1 266 ? -19.722 -9.012 1.184 1.00 98.56 266 ALA A CA 1
ATOM 2121 C C . ALA A 1 266 ? -19.743 -7.839 0.189 1.00 98.56 266 ALA A C 1
ATOM 2123 O O . ALA A 1 266 ? -20.373 -7.929 -0.869 1.00 98.56 266 ALA A O 1
ATOM 2124 N N . PHE A 1 267 ? -19.018 -6.757 0.489 1.00 98.50 267 PHE A N 1
ATOM 2125 C CA . PHE A 1 267 ? -18.905 -5.609 -0.406 1.00 98.50 267 PHE A CA 1
ATOM 2126 C C . PHE A 1 267 ? -18.203 -5.963 -1.721 1.00 98.50 267 PHE A C 1
ATOM 2128 O O . PHE A 1 267 ? -18.722 -5.650 -2.792 1.00 98.50 267 PHE A O 1
ATOM 2135 N N . TRP A 1 268 ? -17.064 -6.660 -1.672 1.00 98.12 268 TRP A N 1
ATOM 2136 C CA . TRP A 1 268 ? -16.361 -7.114 -2.880 1.00 98.12 268 TRP A CA 1
ATOM 2137 C C . TRP A 1 268 ? -17.260 -8.010 -3.733 1.00 98.12 268 TRP A C 1
ATOM 2139 O O . TRP A 1 268 ? -17.399 -7.778 -4.935 1.00 98.12 268 TRP A O 1
ATOM 2149 N N . LYS A 1 269 ? -17.963 -8.951 -3.095 1.00 98.06 269 LYS A N 1
ATOM 2150 C CA . LYS A 1 269 ? -18.921 -9.834 -3.762 1.00 98.06 269 LYS A CA 1
ATOM 2151 C C . LYS A 1 269 ? -20.048 -9.059 -4.446 1.00 98.06 269 LYS A C 1
ATOM 2153 O O . LYS A 1 269 ? -20.422 -9.403 -5.564 1.00 98.06 269 LYS A O 1
ATOM 2158 N N . SER A 1 270 ? -20.555 -7.991 -3.824 1.00 98.00 270 SER A N 1
ATOM 2159 C CA . SER A 1 270 ? -21.582 -7.123 -4.428 1.00 98.00 270 SER A CA 1
ATOM 2160 C C . SER A 1 270 ? -21.124 -6.429 -5.718 1.00 98.00 270 SER A C 1
ATOM 2162 O O . SER A 1 270 ? -21.953 -6.084 -6.556 1.00 98.00 270 SER A O 1
ATOM 2164 N N . LEU A 1 271 ? -19.809 -6.280 -5.908 1.00 97.19 271 LEU A N 1
ATOM 2165 C CA . LEU A 1 271 ? -19.184 -5.726 -7.111 1.00 97.19 271 LEU A CA 1
ATOM 2166 C C . LEU A 1 271 ? -18.749 -6.815 -8.111 1.00 97.19 271 LEU A C 1
ATOM 2168 O O . LEU A 1 271 ? -18.087 -6.510 -9.100 1.00 97.19 271 LEU A O 1
ATOM 2172 N N . GLY A 1 272 ? -19.087 -8.085 -7.855 1.00 96.69 272 GLY A N 1
ATOM 2173 C CA . GLY A 1 272 ? -18.652 -9.228 -8.661 1.00 96.69 272 GLY A CA 1
ATOM 2174 C C . GLY A 1 272 ? -17.175 -9.595 -8.478 1.00 96.69 272 GLY A C 1
ATOM 2175 O O . GLY A 1 272 ? -16.605 -10.275 -9.328 1.00 96.69 272 GLY A O 1
ATOM 2176 N N . LEU A 1 273 ? -16.542 -9.138 -7.393 1.00 96.81 273 LEU A N 1
ATOM 2177 C CA . LEU A 1 273 ? -15.152 -9.434 -7.053 1.00 96.81 273 LEU A CA 1
ATOM 2178 C C . LEU A 1 273 ? -15.077 -10.516 -5.969 1.00 96.81 273 LEU A C 1
ATOM 2180 O O . LEU A 1 273 ? -15.935 -10.599 -5.094 1.00 96.81 273 LEU A O 1
ATOM 2184 N N . ASN A 1 274 ? -13.994 -11.292 -5.978 1.00 94.94 274 ASN A N 1
ATOM 2185 C CA . ASN A 1 274 ? -13.716 -12.287 -4.943 1.00 94.94 274 ASN A CA 1
ATOM 2186 C C . ASN A 1 274 ? -12.687 -11.732 -3.955 1.00 94.94 274 ASN A C 1
ATOM 2188 O O . ASN A 1 274 ? -11.549 -11.447 -4.335 1.00 94.94 274 ASN A O 1
ATOM 2192 N N . PHE A 1 275 ? -13.078 -11.581 -2.689 1.00 96.94 275 PHE A N 1
ATOM 2193 C CA . PHE A 1 275 ? -12.141 -11.258 -1.617 1.00 96.94 275 PHE A CA 1
ATOM 2194 C C . PHE A 1 275 ? -11.488 -12.552 -1.102 1.00 96.94 275 PHE A C 1
ATOM 2196 O O . PHE A 1 275 ? -12.211 -13.482 -0.746 1.00 96.94 275 PHE A O 1
ATOM 2203 N N . PRO A 1 276 ? -10.148 -12.664 -1.054 1.00 94.75 276 PRO A N 1
ATOM 2204 C CA . PRO A 1 276 ? -9.477 -13.915 -0.699 1.00 94.75 276 PRO A CA 1
ATOM 2205 C C . PRO A 1 276 ? -9.417 -14.109 0.826 1.00 94.75 276 PRO A C 1
ATOM 2207 O O . PRO A 1 276 ? -8.349 -14.019 1.436 1.00 94.75 276 PRO A O 1
ATOM 2210 N N . ARG A 1 277 ? -10.581 -14.367 1.434 1.00 94.12 277 ARG A N 1
ATOM 2211 C CA . ARG A 1 277 ? -10.786 -14.552 2.880 1.00 94.12 277 ARG A CA 1
ATOM 2212 C C . ARG A 1 277 ? -9.854 -15.608 3.479 1.00 94.12 277 ARG A C 1
ATOM 2214 O O . ARG A 1 277 ? -9.095 -15.311 4.398 1.00 94.12 277 ARG A O 1
ATOM 2221 N N . GLU A 1 278 ? -9.849 -16.810 2.907 1.00 92.06 278 GLU A N 1
ATOM 2222 C CA . GLU A 1 278 ? -9.046 -17.941 3.397 1.00 92.06 278 GLU A CA 1
ATOM 2223 C C . GLU A 1 278 ? -7.555 -17.588 3.497 1.00 92.06 278 GLU A C 1
ATOM 2225 O O . GLU A 1 278 ? -6.875 -17.949 4.454 1.00 92.06 278 GLU A O 1
ATOM 2230 N N . ALA A 1 279 ? -7.049 -16.802 2.543 1.00 87.19 279 ALA A N 1
ATOM 2231 C CA . ALA A 1 279 ? -5.637 -16.452 2.475 1.00 87.19 279 ALA A CA 1
ATOM 2232 C C . ALA A 1 279 ? -5.175 -15.483 3.576 1.00 87.19 279 ALA A C 1
ATOM 2234 O O . ALA A 1 279 ? -3.968 -15.377 3.814 1.00 87.19 279 ALA A O 1
ATOM 2235 N N . ILE A 1 280 ? -6.098 -14.759 4.221 1.00 88.75 280 ILE A N 1
ATOM 2236 C CA . ILE A 1 280 ? -5.778 -13.905 5.373 1.00 88.75 280 ILE A CA 1
ATOM 2237 C C . ILE A 1 280 ? -6.107 -14.553 6.713 1.00 88.75 280 ILE A C 1
ATOM 2239 O O . ILE A 1 280 ? -5.444 -14.209 7.685 1.00 88.75 280 ILE A O 1
ATOM 2243 N N . ASP A 1 281 ? -7.061 -15.484 6.763 1.00 83.50 281 ASP A N 1
ATOM 2244 C CA . ASP A 1 281 ? -7.415 -16.199 7.996 1.00 83.50 281 ASP A CA 1
ATOM 2245 C C . ASP A 1 281 ? -6.378 -17.266 8.360 1.00 83.50 281 ASP A C 1
ATOM 2247 O O . ASP A 1 281 ? -6.020 -17.394 9.523 1.00 83.50 281 ASP A O 1
ATOM 2251 N N . LEU A 1 282 ? -5.818 -17.981 7.373 1.00 62.47 282 LEU A N 1
ATOM 2252 C CA . LEU A 1 282 ? -4.776 -19.006 7.580 1.00 62.47 282 LEU A CA 1
ATOM 2253 C C . LEU A 1 282 ? -3.485 -18.474 8.223 1.00 62.47 282 LEU A C 1
ATOM 2255 O O . LEU A 1 282 ? -2.568 -19.235 8.524 1.00 62.47 282 LEU A O 1
ATOM 2259 N N . ARG A 1 283 ? -3.361 -17.151 8.303 1.00 58.16 283 ARG A N 1
ATOM 2260 C CA . ARG A 1 283 ? -2.148 -16.427 8.684 1.00 58.16 283 ARG A CA 1
ATOM 2261 C C . ARG A 1 283 ? -2.457 -15.339 9.715 1.00 58.16 283 ARG A C 1
ATOM 2263 O O . ARG A 1 283 ? -1.661 -14.402 9.856 1.00 58.16 283 ARG A O 1
ATOM 2270 N N . PHE A 1 284 ? -3.634 -15.451 10.342 1.00 57.59 284 PHE A N 1
ATOM 2271 C CA . PHE A 1 284 ? -3.960 -14.786 11.587 1.00 57.59 284 PHE A CA 1
ATOM 2272 C C . PHE A 1 284 ? -3.447 -15.603 12.760 1.00 57.59 284 PHE A C 1
ATOM 2274 O O . PHE A 1 284 ? -3.540 -16.850 12.707 1.00 57.59 284 PHE A O 1
#

pLDDT: mean 91.81, std 10.26, range [37.22, 98.62]

Mean predicted aligned error: 4.74 Å

InterPro domains:
  IPR027417 P-loop containing nucleoside triphosphate hydrolase [G3DSA:3.40.50.300] (16-204)
  IPR027417 P-loop containing nucleoside triphosphate hydrolase [SSF52540] (17-241)

Nearest PDB structures (foldseek):
  3ap3-assembly1_B  TM=5.342E-01  e=1.060E-03  Homo sapiens
  3ap3-assembly2_C  TM=5.635E-01  e=2.520E-03  Homo sapiens
  5wri-assembly1_B  TM=5.275E-01  e=5.094E-03  Homo sapiens
  3ap3-assembly2_D  TM=4.964E-01  e=4.826E-03  Homo sapiens

Sequence (284 aa):
MLGLGCPKQTFAKIATPQRFFFVIGIPRTGGTYLTKQLFRAANIDYKKVHNALAHDGFPHLSHLSFKGKANMHTNGLLQFAEYLTMVEIYFSKHGRLAYRNGVVVPKKFTKGVYYFDLIRELIGVNANYLLTLRHPLSICQSVIDKSGGMPEDRKYALRSAIERWVLDDWVHFGVPEQKVRQMGYVEALLGYWKRFHFQMAISGVVGMPTTRIVPYGAEAMTGAAGQLFEDFGVDIEPEEFKVAEPPEFQADEEAMAKQVVDEVEAFWKSLGLNFPREAIDLRF